Protein AF-A0A946Q499-F1 (afdb_monomer_lite)

Secondary structure (DSSP, 8-state):
--SSSHHHHHHHHHHHTT--S-HHHHHHHHHHHHTT-S-HHHHHHHHHTT-HHHHGGGSS------S-TT--TT-PPPHHHHHHHHHH--EEEEEEE-TTS-EEEEEEE-EEETTEEEEEEETTSTHHHHHHH--EEEEEEE-TTSSS-SSEEEEEEEEEEEE-SHHHHHHHHHHHHHHHS-TTSHHHHHHHHHHHTSTTEEEEEEEEEEEEEEEHHHHHTT-TT-----TT-

Radius of gyration: 31.46 Å; chains: 1; bounding box: 65×29×103 Å

Structure (mmCIF, N/CA/C/O backbone):
data_AF-A0A946Q499-F1
#
_entry.id   AF-A0A946Q499-F1
#
loop_
_atom_site.group_PDB
_atom_site.id
_atom_site.type_symbol
_atom_site.label_atom_id
_atom_site.label_alt_id
_atom_site.label_comp_id
_atom_site.label_asym_id
_atom_site.label_entity_id
_atom_site.label_seq_id
_atom_site.pdbx_PDB_ins_code
_atom_site.Cartn_x
_atom_site.Cartn_y
_atom_site.Cartn_z
_atom_site.occupancy
_atom_site.B_iso_or_equiv
_atom_site.auth_seq_id
_atom_site.auth_comp_id
_atom_site.auth_asym_id
_atom_site.auth_atom_id
_atom_site.pdbx_PDB_model_num
ATOM 1 N N . MET A 1 1 ? 20.831 14.077 -83.738 1.00 36.16 1 MET A N 1
ATOM 2 C CA . MET A 1 1 ? 21.513 14.963 -82.765 1.00 36.16 1 MET A CA 1
ATOM 3 C C . MET A 1 1 ? 21.887 14.055 -81.596 1.00 36.16 1 MET A C 1
ATOM 5 O O . MET A 1 1 ? 21.432 14.266 -80.486 1.00 36.16 1 MET A O 1
ATOM 9 N N . ASP A 1 2 ? 22.647 12.989 -81.875 1.00 33.38 2 ASP A N 1
ATOM 10 C CA . ASP A 1 2 ? 22.602 11.755 -81.064 1.00 33.38 2 ASP A CA 1
ATOM 11 C C . ASP A 1 2 ? 23.982 11.201 -80.681 1.00 33.38 2 ASP A C 1
ATOM 13 O O . ASP A 1 2 ? 24.077 10.064 -80.251 1.00 33.38 2 ASP A O 1
ATOM 17 N N . ASP A 1 3 ? 25.047 12.009 -80.742 1.00 30.92 3 ASP A N 1
ATOM 18 C CA . ASP A 1 3 ? 26.418 11.541 -80.445 1.00 30.92 3 ASP A CA 1
ATOM 19 C C . ASP A 1 3 ? 27.059 12.183 -79.196 1.00 30.92 3 ASP A C 1
ATOM 21 O O . ASP A 1 3 ? 28.268 12.107 -78.997 1.00 30.92 3 ASP A O 1
ATOM 25 N N . CYS A 1 4 ? 26.280 12.821 -78.311 1.00 29.80 4 CYS A N 1
ATOM 26 C CA . CYS A 1 4 ? 26.834 13.522 -77.133 1.00 29.80 4 CYS A CA 1
ATOM 27 C C . CYS A 1 4 ? 26.521 12.879 -75.767 1.00 29.80 4 CYS A C 1
ATOM 29 O O . CYS A 1 4 ? 26.991 13.384 -74.745 1.00 29.80 4 CYS A O 1
ATOM 31 N N . ILE A 1 5 ? 25.749 11.786 -75.711 1.00 35.44 5 ILE A N 1
ATOM 32 C CA . ILE A 1 5 ? 25.302 11.193 -74.433 1.00 35.44 5 ILE A CA 1
ATOM 33 C C . ILE A 1 5 ? 26.131 9.957 -74.039 1.00 35.44 5 ILE A C 1
ATOM 35 O O . ILE A 1 5 ? 26.480 9.817 -72.864 1.00 35.44 5 ILE A O 1
ATOM 39 N N . GLU A 1 6 ? 26.566 9.128 -74.991 1.00 34.47 6 GLU A N 1
ATOM 40 C CA . GLU A 1 6 ? 27.327 7.901 -74.683 1.00 34.47 6 GLU A CA 1
ATOM 41 C C . GLU A 1 6 ? 28.735 8.175 -74.118 1.00 34.47 6 GLU A C 1
ATOM 43 O O . GLU A 1 6 ? 29.229 7.442 -73.258 1.00 34.47 6 GLU A O 1
ATOM 48 N N . GLY A 1 7 ? 29.360 9.298 -74.491 1.00 30.36 7 GLY A N 1
ATOM 49 C CA . GLY A 1 7 ? 30.686 9.680 -73.989 1.00 30.36 7 GLY A CA 1
ATOM 50 C C . GLY A 1 7 ? 30.728 10.075 -72.504 1.00 30.36 7 GLY A C 1
ATOM 51 O O . GLY A 1 7 ? 31.786 9.998 -71.878 1.00 30.36 7 GLY A O 1
ATOM 52 N N . ARG A 1 8 ? 29.593 10.474 -71.907 1.00 35.06 8 ARG A N 1
ATOM 53 C CA . ARG A 1 8 ? 29.528 10.943 -70.505 1.00 35.06 8 ARG A CA 1
ATOM 54 C C . ARG A 1 8 ? 29.233 9.833 -69.497 1.00 35.06 8 ARG A C 1
ATOM 56 O O . ARG A 1 8 ? 29.637 9.957 -68.342 1.00 35.06 8 ARG A O 1
ATOM 63 N N . GLN A 1 9 ? 28.557 8.760 -69.912 1.00 36.84 9 GLN A N 1
ATOM 64 C CA . GLN A 1 9 ? 28.328 7.596 -69.046 1.00 36.84 9 GLN A CA 1
ATOM 65 C C . GLN A 1 9 ? 29.592 6.735 -68.902 1.00 36.84 9 GLN A C 1
ATOM 67 O O . GLN A 1 9 ? 29.958 6.355 -67.789 1.00 36.84 9 GLN A O 1
ATOM 72 N N . SER A 1 10 ? 30.342 6.555 -69.995 1.00 41.44 10 SER A N 1
ATOM 73 C CA . SER A 1 10 ? 31.642 5.862 -70.009 1.00 41.44 10 SER A CA 1
ATOM 74 C C . SER A 1 10 ? 32.689 6.507 -69.082 1.00 41.44 10 SER A C 1
ATOM 76 O O . SER A 1 10 ? 33.480 5.804 -68.447 1.00 41.44 10 SER A O 1
ATOM 78 N N . SER A 1 11 ? 32.682 7.840 -68.928 1.00 43.91 11 SER A N 1
ATOM 79 C CA . SER A 1 11 ? 33.695 8.536 -68.121 1.00 43.91 11 SER A CA 1
ATOM 80 C C . SER A 1 11 ? 33.485 8.383 -66.611 1.00 43.91 11 SER A C 1
ATOM 82 O O . SER A 1 11 ? 34.458 8.440 -65.862 1.00 43.91 11 SER A O 1
ATOM 84 N N . LYS A 1 12 ? 32.240 8.190 -66.152 1.00 43.31 12 LYS A N 1
ATOM 85 C CA . LYS A 1 12 ? 31.936 8.008 -64.724 1.00 43.31 12 LYS A CA 1
ATOM 86 C C . LYS A 1 12 ? 32.252 6.585 -64.276 1.00 43.31 12 LYS A C 1
ATOM 88 O O . LYS A 1 12 ? 32.992 6.419 -63.314 1.00 43.31 12 LYS A O 1
ATOM 93 N N . LEU A 1 13 ? 31.801 5.574 -65.020 1.00 42.09 13 LEU A N 1
ATOM 94 C CA . LEU A 1 13 ? 32.073 4.157 -64.734 1.00 42.09 13 LEU A CA 1
ATOM 95 C C . LEU A 1 13 ? 33.580 3.830 -64.726 1.00 42.09 13 LEU A C 1
ATOM 97 O O . LEU A 1 13 ? 34.056 3.128 -63.833 1.00 42.09 13 LEU A O 1
ATOM 101 N N . ASN A 1 14 ? 34.369 4.420 -65.634 1.00 39.06 14 ASN A N 1
ATOM 102 C CA . ASN A 1 14 ? 35.829 4.248 -65.644 1.00 39.06 14 ASN A CA 1
ATOM 103 C C . ASN A 1 14 ? 36.553 4.932 -64.470 1.00 39.06 14 ASN A C 1
ATOM 105 O O . ASN A 1 14 ? 37.659 4.523 -64.111 1.00 39.06 14 ASN A O 1
ATOM 109 N N . GLN A 1 15 ? 35.943 5.939 -63.839 1.00 46.38 15 GLN A N 1
ATOM 110 C CA . GLN A 1 15 ? 36.484 6.554 -62.625 1.00 46.38 15 GLN A CA 1
ATOM 111 C C . GLN A 1 15 ? 36.265 5.654 -61.390 1.00 46.38 15 GLN A C 1
ATOM 113 O O . GLN A 1 15 ? 37.073 5.688 -60.463 1.00 46.38 15 GLN A O 1
ATOM 118 N N . PHE A 1 16 ? 35.243 4.784 -61.413 1.00 43.81 16 PHE A N 1
ATOM 119 C CA . PHE A 1 16 ? 34.926 3.830 -60.340 1.00 43.81 16 PHE A CA 1
ATOM 120 C C . PHE A 1 16 ? 35.769 2.550 -60.371 1.00 43.81 16 PHE A C 1
ATOM 122 O O . PHE A 1 16 ? 36.116 2.028 -59.313 1.00 43.81 16 PHE A O 1
ATOM 129 N N . ALA A 1 17 ? 36.194 2.077 -61.548 1.00 39.44 17 ALA A N 1
ATOM 130 C CA . ALA A 1 17 ? 37.018 0.865 -61.669 1.00 39.44 17 ALA A CA 1
ATOM 131 C C . ALA A 1 17 ? 38.414 0.971 -61.002 1.00 39.44 17 ALA A C 1
ATOM 133 O O . ALA A 1 17 ? 39.108 -0.035 -60.854 1.00 39.44 17 ALA A O 1
ATOM 134 N N . ARG A 1 18 ? 38.831 2.173 -60.569 1.00 40.62 18 ARG A N 1
ATOM 135 C CA . ARG A 1 18 ? 40.081 2.413 -59.821 1.00 40.62 18 ARG A CA 1
ATOM 136 C C . ARG A 1 18 ? 39.925 2.450 -58.298 1.00 40.62 18 ARG A C 1
ATOM 138 O O . ARG A 1 18 ? 40.938 2.522 -57.606 1.00 40.62 18 ARG A O 1
ATOM 145 N N . ILE A 1 19 ? 38.709 2.364 -57.761 1.00 48.00 19 ILE A N 1
ATOM 146 C CA . ILE A 1 19 ? 38.460 2.374 -56.313 1.00 48.00 19 ILE A CA 1
ATOM 147 C C . ILE A 1 19 ? 38.611 0.942 -55.783 1.00 48.00 19 ILE A C 1
ATOM 149 O O . ILE A 1 19 ? 37.649 0.234 -55.503 1.00 48.00 19 ILE A O 1
ATOM 153 N N . ARG A 1 20 ? 39.860 0.481 -55.685 1.00 47.56 20 ARG A N 1
ATOM 154 C CA . ARG A 1 20 ? 40.233 -0.653 -54.832 1.00 47.56 20 ARG A CA 1
ATOM 155 C C . ARG A 1 20 ? 41.260 -0.160 -53.822 1.00 47.56 20 ARG A C 1
ATOM 157 O O . ARG A 1 20 ? 42.450 -0.151 -54.119 1.00 47.56 20 ARG A O 1
ATOM 164 N N . GLY A 1 21 ? 40.804 0.223 -52.631 1.00 46.44 21 GLY A N 1
ATOM 165 C CA . GLY A 1 21 ? 41.694 0.399 -51.484 1.00 46.44 21 GLY A CA 1
ATOM 166 C C . GLY A 1 21 ? 41.300 1.511 -50.513 1.00 46.44 21 GLY A C 1
ATOM 167 O O . GLY A 1 21 ? 41.250 2.673 -50.888 1.00 46.44 21 GLY A O 1
ATOM 168 N N . SER A 1 22 ? 41.172 1.115 -49.242 1.00 46.47 22 SER A N 1
ATOM 169 C CA . SER A 1 22 ? 40.981 1.918 -48.019 1.00 46.47 22 SER A CA 1
ATOM 170 C C . SER A 1 22 ? 39.544 2.357 -47.664 1.00 46.47 22 SER A C 1
ATOM 172 O O . SER A 1 22 ? 38.733 2.744 -48.504 1.00 46.47 22 SER A O 1
ATOM 174 N N . GLY A 1 23 ? 39.224 2.255 -46.365 1.00 45.66 23 GLY A N 1
ATOM 175 C CA . GLY A 1 23 ? 37.879 2.428 -45.796 1.00 45.66 23 GLY A CA 1
ATOM 176 C C . GLY A 1 23 ? 37.284 3.839 -45.899 1.00 45.66 23 GLY A C 1
ATOM 177 O O . GLY A 1 23 ? 36.068 3.983 -45.812 1.00 45.66 23 GLY A O 1
ATOM 178 N N . GLU A 1 24 ? 38.090 4.870 -46.165 1.00 44.41 24 GLU A N 1
ATOM 179 C CA . GLU A 1 24 ? 37.597 6.240 -46.399 1.00 44.41 24 GLU A CA 1
ATOM 180 C C . GLU A 1 24 ? 36.830 6.377 -47.725 1.00 44.41 24 GLU A C 1
ATOM 182 O O . GLU A 1 24 ? 35.881 7.161 -47.833 1.00 44.41 24 GLU A O 1
ATOM 187 N N . GLN A 1 25 ? 37.187 5.576 -48.734 1.00 48.91 25 GLN A N 1
ATOM 188 C CA . GLN A 1 25 ? 36.520 5.617 -50.038 1.00 48.91 25 GLN A CA 1
ATOM 189 C C . GLN A 1 25 ? 35.133 4.952 -49.989 1.00 48.91 25 GLN A C 1
ATOM 191 O O . GLN A 1 25 ? 34.207 5.404 -50.664 1.00 48.91 25 GLN A O 1
ATOM 196 N N . ILE A 1 26 ? 34.955 3.949 -49.120 1.00 50.91 26 ILE A N 1
ATOM 197 C CA . ILE A 1 26 ? 33.670 3.267 -48.890 1.00 50.91 26 ILE A CA 1
ATOM 198 C C . ILE A 1 26 ? 32.684 4.198 -48.168 1.00 50.91 26 ILE A C 1
ATOM 200 O O . ILE A 1 26 ? 31.519 4.278 -48.554 1.00 50.91 26 ILE A O 1
ATOM 204 N N . ALA A 1 27 ? 33.152 4.968 -47.180 1.00 49.19 27 ALA A N 1
ATOM 205 C CA . ALA A 1 27 ? 32.319 5.926 -46.450 1.00 49.19 27 ALA A CA 1
ATOM 206 C C . ALA A 1 27 ? 31.798 7.066 -47.348 1.00 49.19 27 ALA A C 1
ATOM 208 O O . ALA A 1 27 ? 30.642 7.474 -47.233 1.00 49.19 27 ALA A O 1
ATOM 209 N N . THR A 1 28 ? 32.623 7.539 -48.288 1.00 50.31 28 THR A N 1
ATOM 210 C CA . THR A 1 28 ? 32.233 8.590 -49.246 1.00 50.31 28 THR A CA 1
ATOM 211 C C . THR A 1 28 ? 31.163 8.095 -50.224 1.00 50.31 28 THR A C 1
ATOM 213 O O . THR A 1 28 ? 30.221 8.826 -50.535 1.00 50.31 28 THR A O 1
ATOM 216 N N . LEU A 1 29 ? 31.258 6.835 -50.664 1.00 49.12 29 LEU A N 1
ATOM 217 C CA . LEU A 1 29 ? 30.256 6.210 -51.529 1.00 49.12 29 LEU A CA 1
ATOM 218 C C . LEU A 1 29 ? 28.916 6.014 -50.794 1.00 49.12 29 LEU A C 1
ATOM 220 O O . LEU A 1 29 ? 27.858 6.313 -51.347 1.00 49.12 29 LEU A O 1
ATOM 224 N N . LEU A 1 30 ? 28.963 5.607 -49.521 1.00 49.72 30 LEU A N 1
ATOM 225 C CA . LEU A 1 30 ? 27.783 5.427 -48.666 1.00 49.72 30 LEU A CA 1
ATOM 226 C C . LEU A 1 30 ? 27.038 6.753 -48.406 1.00 49.72 30 LEU A C 1
ATOM 228 O O . LEU A 1 30 ? 25.805 6.793 -48.376 1.00 49.72 30 LEU A O 1
ATOM 232 N N . LEU A 1 31 ? 27.782 7.858 -48.271 1.00 48.50 31 LEU A N 1
ATOM 233 C CA . LEU A 1 31 ? 27.231 9.204 -48.076 1.00 48.50 31 LEU A CA 1
ATOM 234 C C . LEU A 1 31 ? 26.536 9.755 -49.334 1.00 48.50 31 LEU A C 1
ATOM 236 O O . LEU A 1 31 ? 25.603 10.549 -49.232 1.00 48.50 31 LEU A O 1
ATOM 240 N N . LEU A 1 32 ? 26.983 9.354 -50.527 1.00 50.62 32 LEU A N 1
ATOM 241 C CA . LEU A 1 32 ? 26.355 9.753 -51.791 1.00 50.62 32 LEU A CA 1
ATOM 242 C C . LEU A 1 32 ? 25.062 8.962 -52.049 1.00 50.62 32 LEU A C 1
ATOM 244 O O . LEU A 1 32 ? 24.057 9.547 -52.444 1.00 50.62 32 LEU A O 1
ATOM 248 N N . ILE A 1 33 ? 25.041 7.664 -51.726 1.00 53.69 33 ILE A N 1
ATOM 249 C CA . ILE A 1 33 ? 23.835 6.824 -51.843 1.00 53.69 33 ILE A CA 1
ATOM 250 C C . ILE A 1 33 ? 22.729 7.310 -50.890 1.00 53.69 33 ILE A C 1
ATOM 252 O O . ILE A 1 33 ? 21.590 7.507 -51.309 1.00 53.69 33 ILE A O 1
ATOM 256 N N . THR A 1 34 ? 23.065 7.607 -49.631 1.00 50.03 34 THR A N 1
ATOM 257 C CA . THR A 1 34 ? 22.106 8.104 -48.618 1.00 50.03 34 THR A CA 1
ATOM 258 C C . THR A 1 34 ? 21.577 9.518 -48.889 1.00 50.03 34 THR A C 1
ATOM 260 O O . THR A 1 34 ? 20.543 9.899 -48.344 1.00 50.03 34 THR A O 1
ATOM 263 N N . ARG A 1 35 ? 22.236 10.296 -49.760 1.00 47.53 35 ARG A N 1
ATOM 264 C CA . ARG A 1 35 ? 21.789 11.632 -50.197 1.00 47.53 35 ARG A CA 1
ATOM 265 C C . ARG A 1 35 ? 20.888 11.616 -51.440 1.00 47.53 35 ARG A C 1
ATOM 267 O O . ARG A 1 35 ? 20.535 12.687 -51.926 1.00 47.53 35 ARG A O 1
ATOM 274 N N . GLY A 1 36 ? 20.505 10.439 -51.945 1.00 49.12 36 GLY A N 1
ATOM 275 C CA . GLY A 1 36 ? 19.541 10.307 -53.045 1.00 49.12 36 GLY A CA 1
ATOM 276 C C . GLY 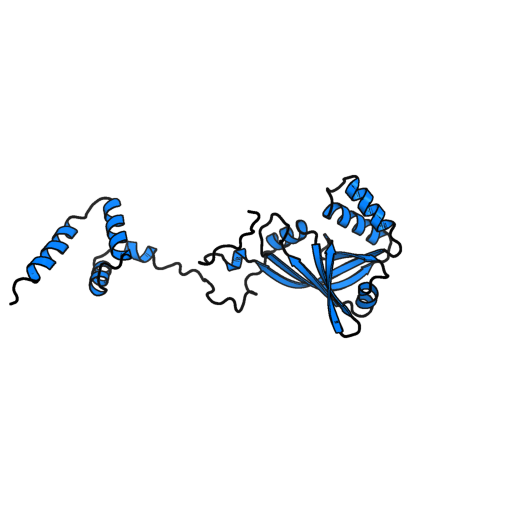A 1 36 ? 20.067 10.775 -54.405 1.00 49.12 36 GLY A C 1
ATOM 277 O O . GLY A 1 36 ? 19.289 11.191 -55.256 1.00 49.12 36 GLY A O 1
ATOM 278 N N . THR A 1 37 ? 21.387 10.748 -54.622 1.00 51.66 37 THR A N 1
ATOM 279 C CA . THR A 1 37 ? 22.000 11.235 -55.871 1.00 51.66 37 THR A CA 1
ATOM 280 C C . THR A 1 37 ? 21.992 10.220 -57.020 1.00 51.66 37 THR A C 1
ATOM 282 O O . THR A 1 37 ? 22.490 10.547 -58.094 1.00 51.66 37 THR A O 1
ATOM 285 N N . PHE A 1 38 ? 21.462 9.012 -56.804 1.00 53.06 38 PHE A N 1
ATOM 286 C CA . PHE A 1 38 ? 21.426 7.913 -57.779 1.00 53.06 38 PHE A CA 1
ATOM 287 C C . PHE A 1 38 ? 19.994 7.411 -57.973 1.00 53.06 38 PHE A C 1
ATOM 289 O O . PHE A 1 38 ? 19.251 7.297 -56.995 1.00 53.06 38 PHE A O 1
ATOM 296 N N . GLY A 1 39 ? 19.626 7.113 -59.221 1.00 52.59 39 GLY A N 1
ATOM 297 C CA . GLY A 1 39 ? 18.311 6.563 -59.569 1.00 52.59 39 GLY A CA 1
ATOM 298 C C . GLY A 1 39 ? 18.190 5.067 -59.252 1.00 52.59 39 GLY A C 1
ATOM 299 O O . GLY A 1 39 ? 19.195 4.369 -59.115 1.00 52.59 39 GLY A O 1
ATOM 300 N N . ASP A 1 40 ? 16.957 4.565 -59.163 1.00 52.53 40 ASP A N 1
ATOM 301 C CA . ASP A 1 40 ? 16.640 3.192 -58.725 1.00 52.53 40 ASP A CA 1
ATOM 302 C C . ASP A 1 40 ? 17.327 2.090 -59.557 1.00 52.53 40 ASP A C 1
ATOM 304 O O . ASP A 1 40 ? 17.693 1.038 -59.026 1.00 52.53 40 ASP A O 1
ATOM 308 N N . ASP A 1 41 ? 17.554 2.330 -60.850 1.00 49.16 41 ASP A N 1
ATOM 309 C CA . ASP A 1 41 ? 18.218 1.367 -61.735 1.00 49.16 41 ASP A CA 1
ATOM 310 C C . ASP A 1 41 ? 19.739 1.304 -61.504 1.00 49.16 41 ASP A C 1
ATOM 312 O O . ASP A 1 41 ? 20.324 0.222 -61.569 1.00 49.16 41 ASP A O 1
ATOM 316 N N . GLU A 1 42 ? 20.373 2.417 -61.116 1.00 53.72 42 GLU A N 1
ATOM 317 C CA . GLU A 1 42 ? 21.798 2.447 -60.754 1.00 53.72 42 GLU A CA 1
ATOM 318 C C . GLU A 1 42 ? 22.031 1.726 -59.416 1.00 53.72 42 GLU A C 1
ATOM 320 O O . GLU A 1 42 ? 23.008 0.993 -59.257 1.00 53.72 42 GLU A O 1
ATOM 325 N N . GLN A 1 43 ? 21.100 1.854 -58.462 1.00 52.78 43 GLN A N 1
ATOM 326 C CA . GLN A 1 43 ? 21.162 1.143 -57.177 1.00 52.78 43 GLN A CA 1
ATOM 327 C C . GLN A 1 43 ? 21.089 -0.384 -57.345 1.00 52.78 43 GLN A C 1
ATOM 329 O O . GLN A 1 43 ? 21.771 -1.124 -56.631 1.00 52.78 43 GLN A O 1
ATOM 334 N N . ARG A 1 44 ? 20.305 -0.869 -58.315 1.00 51.78 44 ARG A N 1
ATOM 335 C CA . ARG A 1 44 ? 20.172 -2.304 -58.624 1.00 51.78 44 ARG A CA 1
ATOM 336 C C . ARG A 1 44 ? 21.445 -2.909 -59.211 1.00 51.78 44 ARG A C 1
ATOM 338 O O . ARG A 1 44 ? 21.767 -4.059 -58.910 1.00 51.78 44 ARG A O 1
ATOM 345 N N . GLU A 1 45 ? 22.193 -2.146 -60.000 1.00 50.66 45 GLU A N 1
ATOM 346 C CA . GLU A 1 45 ? 23.467 -2.599 -60.566 1.00 50.66 45 GLU A CA 1
ATOM 347 C C . GLU A 1 45 ? 24.548 -2.770 -59.480 1.00 50.66 45 GLU A C 1
ATOM 349 O O . GLU A 1 45 ? 25.286 -3.757 -59.491 1.00 50.66 45 GLU A O 1
ATOM 354 N N . PHE A 1 46 ? 24.569 -1.893 -58.465 1.00 50.53 46 PHE A N 1
ATOM 355 C CA . PHE A 1 46 ? 25.466 -2.011 -57.303 1.00 50.53 46 PHE A CA 1
ATOM 356 C C . PHE A 1 46 ? 25.193 -3.250 -56.437 1.00 50.53 46 PHE A C 1
ATOM 358 O O . PHE A 1 46 ? 26.131 -3.852 -55.907 1.00 50.53 46 PHE A O 1
ATOM 365 N N . ILE A 1 47 ? 23.925 -3.653 -56.309 1.00 51.97 47 ILE A N 1
ATOM 366 C CA . ILE A 1 47 ? 23.528 -4.869 -55.582 1.00 51.97 47 ILE A CA 1
ATOM 367 C C . ILE A 1 47 ? 24.007 -6.123 -56.331 1.00 51.97 47 ILE A C 1
ATOM 369 O O . ILE A 1 47 ? 24.546 -7.044 -55.714 1.00 51.97 47 ILE A O 1
ATOM 373 N N . ASN A 1 48 ? 23.884 -6.135 -57.662 1.00 46.41 48 ASN A N 1
ATOM 374 C CA . ASN A 1 48 ? 24.250 -7.282 -58.498 1.00 46.41 48 ASN A CA 1
ATOM 375 C C . ASN A 1 48 ? 25.767 -7.436 -58.728 1.00 46.41 48 ASN A C 1
ATOM 377 O O . ASN A 1 48 ? 26.230 -8.544 -58.990 1.00 46.41 48 ASN A O 1
ATOM 381 N N . ALA A 1 49 ? 26.561 -6.368 -58.585 1.00 45.31 49 ALA A N 1
ATOM 382 C CA . ALA A 1 49 ? 28.010 -6.376 -58.833 1.00 45.31 49 ALA A CA 1
ATOM 383 C C . ALA A 1 49 ? 28.884 -6.933 -57.680 1.00 45.31 49 ALA A C 1
ATOM 385 O O . ALA A 1 49 ? 30.111 -6.842 -57.741 1.00 45.31 49 ALA A O 1
ATOM 386 N N . GLY A 1 50 ? 28.295 -7.544 -56.642 1.00 42.06 50 GLY A N 1
ATOM 387 C CA . GLY A 1 50 ? 29.047 -8.303 -55.628 1.00 42.06 50 GLY A CA 1
ATOM 388 C C . GLY A 1 50 ? 29.260 -7.618 -54.272 1.00 42.06 50 GLY A C 1
ATOM 389 O O . GLY A 1 50 ? 30.031 -8.120 -53.458 1.00 42.06 50 GLY A O 1
ATOM 390 N N . CYS A 1 51 ? 28.536 -6.537 -53.967 1.00 42.94 51 CYS A N 1
ATOM 391 C CA . CYS A 1 51 ? 28.481 -5.940 -52.621 1.00 42.94 51 CYS A CA 1
ATOM 392 C C . CYS A 1 51 ? 27.365 -6.527 -51.732 1.00 42.94 51 CYS A C 1
ATOM 394 O O . CYS A 1 51 ? 26.945 -5.897 -50.759 1.00 42.94 51 CYS A O 1
ATOM 396 N N . ALA A 1 52 ? 26.906 -7.750 -52.021 1.00 40.72 52 ALA A N 1
ATOM 397 C CA . ALA A 1 52 ? 25.894 -8.443 -51.219 1.00 40.72 52 ALA A CA 1
ATOM 398 C C . ALA A 1 52 ? 26.296 -8.567 -49.734 1.00 40.72 52 ALA A C 1
ATOM 400 O O . ALA A 1 52 ? 25.439 -8.535 -48.862 1.00 40.72 52 ALA A O 1
ATOM 401 N N . GLY A 1 53 ? 27.596 -8.618 -49.420 1.00 36.78 53 GLY A N 1
ATOM 402 C CA . GLY A 1 53 ? 28.074 -8.727 -48.036 1.00 36.78 53 GLY A CA 1
ATOM 403 C C . GLY A 1 53 ? 27.938 -7.460 -47.179 1.00 36.78 53 GLY A C 1
ATOM 404 O O . GLY A 1 53 ? 27.943 -7.571 -45.960 1.00 36.78 53 GLY A O 1
ATOM 405 N N . ILE A 1 54 ? 27.811 -6.267 -47.776 1.00 39.53 54 ILE A N 1
ATOM 406 C CA . ILE A 1 54 ? 27.766 -4.999 -47.018 1.00 39.53 54 ILE A CA 1
ATOM 407 C C . ILE A 1 54 ? 26.325 -4.504 -46.843 1.00 39.53 54 ILE A C 1
ATOM 409 O O . ILE A 1 54 ? 26.001 -3.943 -45.800 1.00 39.53 54 ILE A O 1
ATOM 413 N N . LEU A 1 55 ? 25.435 -4.769 -47.808 1.00 32.91 55 LEU A N 1
ATOM 414 C CA . LEU A 1 55 ? 24.031 -4.350 -47.711 1.00 32.91 55 LEU A CA 1
ATOM 415 C C . LEU A 1 55 ? 23.179 -5.283 -46.830 1.00 32.91 55 LEU A C 1
ATOM 417 O O . LEU A 1 55 ? 22.167 -4.851 -46.282 1.00 32.91 55 LEU A O 1
ATOM 421 N N . ILE A 1 56 ? 23.608 -6.537 -46.631 1.00 35.91 56 ILE A N 1
ATOM 422 C CA . ILE A 1 56 ? 22.929 -7.474 -45.718 1.00 35.91 56 ILE A CA 1
ATOM 423 C C . ILE A 1 56 ? 23.090 -7.045 -44.246 1.00 35.91 56 ILE A C 1
ATOM 425 O O . ILE A 1 56 ? 22.224 -7.347 -43.434 1.00 35.91 56 ILE A O 1
ATOM 429 N N . MET A 1 57 ? 24.109 -6.248 -43.891 1.00 33.41 57 MET A N 1
ATOM 430 C CA . MET A 1 57 ? 24.248 -5.743 -42.514 1.00 33.41 57 MET A CA 1
ATOM 431 C C . MET A 1 57 ? 23.289 -4.596 -42.160 1.00 33.41 57 MET A C 1
ATOM 433 O O . MET A 1 57 ? 23.213 -4.223 -40.994 1.00 33.41 57 MET A O 1
ATOM 437 N N . THR A 1 58 ? 22.558 -4.024 -43.123 1.00 39.56 58 THR A N 1
ATOM 438 C CA . THR A 1 58 ? 21.667 -2.873 -42.871 1.00 39.56 58 THR A CA 1
ATOM 439 C C . THR A 1 58 ? 20.180 -3.173 -43.054 1.00 39.56 58 THR A C 1
ATOM 441 O O . THR A 1 58 ? 19.377 -2.246 -42.988 1.00 39.56 58 THR A O 1
ATOM 444 N N . ALA A 1 59 ? 19.792 -4.431 -43.284 1.00 37.62 59 ALA A N 1
ATOM 445 C CA . ALA A 1 59 ? 18.393 -4.792 -43.545 1.00 37.62 59 ALA A CA 1
ATOM 446 C C . ALA A 1 59 ? 17.751 -5.733 -42.508 1.00 37.62 59 ALA A C 1
ATOM 448 O O . ALA A 1 59 ? 16.539 -5.923 -42.553 1.00 37.62 59 ALA A O 1
ATOM 449 N N . GLU A 1 60 ? 18.498 -6.253 -41.532 1.00 43.09 60 GLU A N 1
ATOM 450 C CA . GLU A 1 60 ? 17.941 -7.061 -40.437 1.00 43.09 60 GLU A CA 1
ATOM 451 C C . GLU A 1 60 ? 18.289 -6.462 -39.073 1.00 43.09 60 GLU A C 1
ATOM 453 O O . GLU A 1 60 ? 19.230 -6.869 -38.409 1.00 43.09 60 GLU A O 1
ATOM 458 N N . GLU A 1 61 ? 17.509 -5.458 -38.680 1.00 41.50 61 GLU A N 1
ATOM 459 C CA . GLU A 1 61 ? 16.992 -5.297 -37.315 1.00 41.50 61 GLU A CA 1
ATOM 460 C C . GLU A 1 61 ? 15.874 -4.241 -37.367 1.00 41.50 61 GLU A C 1
ATOM 462 O O . GLU A 1 61 ? 15.929 -3.167 -36.774 1.00 41.50 61 GLU A O 1
ATOM 467 N N . THR A 1 62 ? 14.795 -4.544 -38.095 1.00 37.94 62 THR A N 1
ATOM 468 C CA . THR A 1 62 ? 13.485 -3.975 -37.741 1.00 37.94 62 THR A CA 1
ATOM 469 C C . THR A 1 62 ? 13.007 -4.715 -36.495 1.00 37.94 62 THR A C 1
ATOM 471 O O . THR A 1 62 ? 12.093 -5.529 -36.538 1.00 37.94 62 THR A O 1
ATOM 474 N N . GLY A 1 63 ? 13.717 -4.495 -35.383 1.00 40.88 63 GLY A N 1
ATOM 475 C CA . GLY A 1 63 ? 13.306 -4.983 -34.077 1.00 40.88 63 GLY A CA 1
ATOM 476 C C . GLY A 1 63 ? 11.905 -4.462 -33.795 1.00 40.88 63 GLY A C 1
ATOM 477 O O . GLY A 1 63 ? 11.656 -3.279 -34.023 1.00 40.88 63 GLY A O 1
ATOM 478 N N . ASP A 1 64 ? 11.018 -5.359 -33.360 1.00 45.03 64 ASP A N 1
ATOM 479 C CA . ASP A 1 64 ? 9.618 -5.106 -33.008 1.00 45.03 64 ASP A CA 1
ATOM 480 C C . ASP A 1 64 ? 9.444 -3.751 -32.306 1.00 45.03 64 ASP A C 1
ATOM 482 O O . ASP A 1 64 ? 9.587 -3.627 -31.089 1.00 45.03 64 ASP A O 1
ATOM 486 N N . TYR A 1 65 ? 9.154 -2.709 -33.082 1.00 53.69 65 TYR A N 1
ATOM 487 C CA . TYR A 1 65 ? 8.823 -1.398 -32.558 1.00 53.69 65 TYR A CA 1
ATOM 488 C C . TYR A 1 65 ? 7.329 -1.178 -32.739 1.00 53.69 65 TYR A C 1
ATOM 490 O O . TYR A 1 65 ? 6.787 -1.253 -33.844 1.00 53.69 65 TYR A O 1
ATOM 498 N N . VAL A 1 66 ? 6.656 -0.882 -31.631 1.00 53.62 66 VAL A N 1
ATOM 499 C CA . VAL A 1 66 ? 5.222 -0.636 -31.621 1.00 53.62 66 VAL A CA 1
ATOM 500 C C . VAL A 1 66 ? 4.941 0.760 -32.170 1.00 53.62 66 VAL A C 1
ATOM 502 O O . VAL A 1 66 ? 5.158 1.777 -31.517 1.00 53.62 66 VAL A O 1
ATOM 505 N N . SER A 1 67 ? 4.395 0.805 -33.383 1.00 50.19 67 SER A N 1
ATOM 506 C CA . SER A 1 67 ? 3.854 2.027 -33.989 1.00 50.19 67 SER A CA 1
ATOM 507 C C . SER A 1 67 ? 2.490 2.434 -33.407 1.00 50.19 67 SER A C 1
ATOM 509 O O . SER A 1 67 ? 2.002 3.525 -33.704 1.00 50.19 67 SER A O 1
ATOM 511 N N . ASN A 1 68 ? 1.876 1.579 -32.573 1.00 60.69 68 ASN A N 1
ATOM 512 C CA . ASN A 1 68 ? 0.519 1.733 -32.050 1.00 60.69 68 ASN A CA 1
ATOM 513 C C . ASN A 1 68 ? 0.425 1.505 -30.525 1.00 60.69 68 ASN A C 1
ATOM 515 O O . ASN A 1 68 ? 0.408 0.372 -30.058 1.00 60.69 68 ASN A O 1
ATOM 519 N N . TYR A 1 69 ? 0.248 2.582 -29.758 1.00 60.09 69 TYR A N 1
ATOM 520 C CA . TYR A 1 69 ? 0.091 2.567 -28.293 1.00 60.09 69 TYR A CA 1
ATOM 521 C C . TYR A 1 69 ? -1.251 2.002 -27.778 1.00 60.09 69 TYR A C 1
ATOM 523 O O . TYR A 1 69 ? -1.558 2.150 -26.596 1.00 60.09 69 TYR A O 1
ATOM 531 N N . ALA A 1 70 ? -2.086 1.406 -28.637 1.00 59.06 70 ALA A N 1
ATOM 532 C CA . ALA A 1 70 ? -3.411 0.915 -28.252 1.00 59.06 70 ALA A CA 1
ATOM 533 C C . ALA A 1 70 ? -3.373 -0.199 -27.193 1.00 59.06 70 ALA A C 1
ATOM 535 O O . ALA A 1 70 ? -4.325 -0.325 -26.424 1.00 59.06 70 ALA A O 1
ATOM 536 N N . ASP A 1 71 ? -2.285 -0.972 -27.129 1.00 61.06 71 ASP A N 1
ATOM 537 C CA . ASP A 1 71 ? -2.091 -1.997 -26.109 1.00 61.06 71 ASP A CA 1
ATOM 538 C C . ASP A 1 71 ? -0.708 -1.880 -25.460 1.00 61.06 71 ASP A C 1
ATOM 540 O O . ASP A 1 71 ? 0.306 -2.318 -25.996 1.00 61.06 71 ASP A O 1
ATOM 544 N N . VAL A 1 72 ? -0.674 -1.261 -24.281 1.00 62.59 72 VAL A N 1
ATOM 545 C CA . VAL A 1 72 ? 0.536 -1.132 -23.456 1.00 62.59 72 VAL A CA 1
ATOM 546 C C . VAL A 1 72 ? 0.633 -2.215 -22.381 1.00 62.59 72 VAL A C 1
ATOM 548 O O . VAL A 1 72 ? 1.571 -2.202 -21.587 1.00 62.59 72 VAL A O 1
ATOM 551 N N . THR A 1 73 ? -0.325 -3.149 -22.336 1.00 60.69 73 THR A N 1
ATOM 552 C CA . THR A 1 73 ? -0.377 -4.194 -21.301 1.00 60.69 73 THR A CA 1
ATOM 553 C C . THR A 1 73 ? 0.739 -5.228 -21.444 1.00 60.69 73 THR A C 1
ATOM 555 O O . THR A 1 73 ? 1.027 -5.945 -20.495 1.00 60.69 73 THR A O 1
ATOM 558 N N . VAL A 1 74 ? 1.423 -5.247 -22.592 1.00 66.88 74 VAL A N 1
ATOM 559 C CA . VAL A 1 74 ? 2.582 -6.108 -22.875 1.00 66.88 74 VAL A CA 1
ATOM 560 C C . VAL A 1 74 ? 3.891 -5.625 -22.236 1.00 66.88 74 VAL A C 1
ATOM 562 O O . VAL A 1 74 ? 4.877 -6.358 -22.231 1.00 66.88 74 VAL A O 1
ATOM 565 N N . TYR A 1 75 ? 3.925 -4.405 -21.688 1.00 75.25 75 TYR A N 1
ATOM 566 C CA . TYR A 1 75 ? 5.123 -3.814 -21.082 1.00 75.25 75 TYR A CA 1
ATOM 567 C C . TYR A 1 75 ? 5.068 -3.881 -19.561 1.00 75.25 75 TYR A C 1
ATOM 569 O O . TYR A 1 75 ? 5.027 -2.859 -18.873 1.00 75.25 75 TYR A O 1
ATOM 577 N N . GLU A 1 76 ? 5.048 -5.100 -19.038 1.00 81.19 76 GLU A N 1
ATOM 578 C CA . GLU A 1 76 ? 5.033 -5.342 -17.601 1.00 81.19 76 GLU A CA 1
ATOM 579 C C . GLU A 1 76 ? 6.390 -5.021 -16.950 1.00 81.19 76 GLU A C 1
ATOM 581 O O . GLU A 1 76 ? 7.459 -5.131 -17.559 1.00 81.19 76 GLU A O 1
ATOM 586 N N . LEU A 1 77 ? 6.348 -4.629 -15.675 1.00 84.69 77 LEU A N 1
ATOM 587 C CA . LEU A 1 77 ? 7.545 -4.591 -14.835 1.00 84.69 77 LEU A CA 1
ATOM 588 C C . LEU A 1 77 ? 8.075 -6.013 -14.635 1.00 84.69 77 LEU A C 1
ATOM 590 O O . LEU A 1 77 ? 7.307 -6.928 -14.340 1.00 84.69 77 LEU A O 1
ATOM 594 N N . THR A 1 78 ? 9.395 -6.172 -14.721 1.00 87.81 78 THR A N 1
ATOM 595 C CA . THR A 1 78 ? 10.063 -7.381 -14.230 1.00 87.81 78 THR A CA 1
ATOM 596 C C . THR A 1 78 ? 9.935 -7.466 -12.709 1.00 87.81 78 THR A C 1
ATOM 598 O O . THR A 1 78 ? 9.833 -6.433 -12.042 1.00 87.81 78 THR A O 1
ATOM 601 N N . ASP A 1 79 ? 10.009 -8.674 -12.146 1.00 90.00 79 ASP A N 1
ATOM 602 C CA . ASP A 1 79 ? 9.918 -8.878 -10.691 1.00 90.00 79 ASP A CA 1
ATOM 603 C C . ASP A 1 79 ? 10.981 -8.071 -9.920 1.00 90.00 79 ASP A C 1
ATOM 605 O O . ASP A 1 79 ? 10.694 -7.485 -8.879 1.00 90.00 79 ASP A O 1
ATOM 609 N N . GLU A 1 80 ? 12.191 -7.949 -10.475 1.00 90.25 80 GLU A N 1
ATOM 610 C CA . GLU A 1 80 ? 13.260 -7.120 -9.905 1.00 90.25 80 GLU A CA 1
ATOM 611 C C . GLU A 1 80 ? 12.878 -5.631 -9.869 1.00 90.25 80 GLU A C 1
ATOM 613 O O . GLU A 1 80 ? 13.053 -4.957 -8.854 1.00 90.25 80 GLU A O 1
ATOM 618 N N . ARG A 1 81 ? 12.320 -5.097 -10.965 1.00 90.31 81 ARG A N 1
ATOM 619 C CA . ARG A 1 81 ? 11.900 -3.689 -11.025 1.00 90.31 81 ARG A CA 1
ATOM 620 C C . ARG A 1 81 ? 10.704 -3.412 -10.127 1.00 90.31 81 ARG A C 1
ATOM 622 O O . ARG A 1 81 ? 10.623 -2.339 -9.535 1.00 90.31 81 ARG A O 1
ATOM 629 N N . GLU A 1 82 ? 9.797 -4.371 -10.003 1.00 93.88 82 GLU A N 1
ATOM 630 C CA . GLU A 1 82 ? 8.702 -4.322 -9.043 1.00 93.88 82 GLU A CA 1
ATOM 631 C C . GLU A 1 82 ? 9.223 -4.260 -7.604 1.00 93.88 82 GLU A C 1
ATOM 633 O O . GLU A 1 82 ? 8.815 -3.374 -6.852 1.00 93.88 82 GLU A O 1
ATOM 638 N N . GLU A 1 83 ? 10.160 -5.131 -7.222 1.00 93.69 83 GLU A N 1
ATOM 639 C CA . GLU A 1 83 ? 10.758 -5.110 -5.885 1.00 93.69 83 GLU A CA 1
ATOM 640 C C . GLU A 1 83 ? 11.455 -3.772 -5.603 1.00 93.69 83 GLU A C 1
ATOM 642 O O . GLU A 1 83 ? 11.256 -3.169 -4.543 1.00 93.69 83 GLU A O 1
ATOM 647 N N . ILE A 1 84 ? 12.220 -3.266 -6.574 1.00 93.75 84 ILE A N 1
ATOM 648 C CA . ILE A 1 84 ? 12.881 -1.963 -6.485 1.00 93.75 84 ILE A CA 1
ATOM 649 C C . ILE A 1 84 ? 11.849 -0.842 -6.286 1.00 93.75 84 ILE A C 1
ATOM 651 O O . ILE A 1 84 ? 12.008 -0.030 -5.370 1.00 93.75 84 ILE A O 1
ATOM 655 N N . LEU A 1 85 ? 10.772 -0.816 -7.080 1.00 95.19 85 LEU A N 1
ATOM 656 C CA . LEU A 1 85 ? 9.692 0.168 -6.958 1.00 95.19 85 LEU A CA 1
ATOM 657 C C . LEU A 1 85 ? 9.034 0.119 -5.576 1.00 95.19 85 LEU A C 1
ATOM 659 O O . LEU A 1 85 ? 8.887 1.156 -4.929 1.00 95.19 85 LEU A O 1
ATOM 663 N N . LEU A 1 86 ? 8.678 -1.073 -5.096 1.00 95.88 86 LEU A N 1
ATOM 664 C CA . LEU A 1 86 ? 8.011 -1.267 -3.805 1.00 95.88 86 LEU A CA 1
ATOM 665 C C . LEU A 1 86 ? 8.906 -0.947 -2.606 1.00 95.88 86 LEU A C 1
ATOM 667 O O . LEU A 1 86 ? 8.400 -0.622 -1.532 1.00 95.88 86 LEU A O 1
ATOM 671 N N . LYS A 1 87 ? 10.226 -1.048 -2.773 1.00 93.31 87 LYS A N 1
ATOM 672 C CA . LYS A 1 87 ? 11.208 -0.692 -1.746 1.00 93.31 87 LYS A CA 1
ATOM 673 C C . LYS A 1 87 ? 11.495 0.807 -1.701 1.00 93.31 87 LYS A C 1
ATOM 675 O O . LYS A 1 87 ? 11.778 1.331 -0.627 1.00 93.31 87 LYS A O 1
ATOM 680 N N . LYS A 1 88 ? 11.483 1.475 -2.856 1.00 93.62 88 LYS A N 1
ATOM 681 C CA . LYS A 1 88 ? 11.861 2.889 -2.999 1.00 93.62 88 LYS A CA 1
ATOM 682 C C . LYS A 1 88 ? 10.692 3.845 -2.818 1.00 93.62 88 LYS A C 1
ATOM 684 O O . LYS A 1 88 ? 10.882 4.929 -2.274 1.00 93.62 88 LYS A O 1
ATOM 689 N N . GLN A 1 89 ? 9.506 3.470 -3.284 1.00 96.06 89 GLN A N 1
ATOM 690 C CA . GLN A 1 89 ? 8.327 4.309 -3.151 1.00 96.06 89 GLN A CA 1
ATOM 691 C C . GLN A 1 89 ? 7.727 4.178 -1.747 1.00 96.06 89 GLN A C 1
ATOM 693 O O . GLN A 1 89 ? 7.666 3.096 -1.172 1.00 96.06 89 GLN A O 1
ATOM 698 N N . THR A 1 90 ? 7.266 5.303 -1.211 1.00 95.31 90 THR A N 1
ATOM 699 C CA . THR A 1 90 ? 6.651 5.397 0.116 1.00 95.31 90 THR A CA 1
ATOM 700 C C . THR A 1 90 ? 5.183 5.802 0.052 1.00 95.31 90 THR A C 1
ATOM 702 O O . THR A 1 90 ? 4.464 5.575 1.021 1.00 95.31 90 THR A O 1
ATOM 705 N N . GLU A 1 91 ? 4.712 6.328 -1.084 1.00 97.12 91 GLU A N 1
ATOM 706 C CA . GLU A 1 91 ? 3.335 6.772 -1.304 1.00 97.12 91 GLU A CA 1
ATOM 707 C C . GLU A 1 91 ? 2.597 5.937 -2.358 1.00 97.12 91 GLU A C 1
ATOM 709 O O . GLU A 1 91 ? 3.150 5.501 -3.368 1.00 97.12 91 GLU A O 1
ATOM 714 N N . CYS A 1 92 ? 1.299 5.748 -2.145 1.00 98.31 92 CYS A N 1
ATOM 715 C CA . CYS A 1 92 ? 0.410 5.091 -3.094 1.00 98.31 92 CYS A CA 1
ATOM 716 C C . CYS A 1 92 ? -0.942 5.801 -3.167 1.00 98.31 92 CYS A C 1
ATOM 718 O O . CYS A 1 92 ? -1.358 6.476 -2.224 1.00 98.31 92 CYS A O 1
ATOM 720 N N . THR A 1 93 ? -1.668 5.577 -4.258 1.00 98.69 93 THR A N 1
ATOM 721 C CA . THR A 1 93 ? -3.101 5.857 -4.344 1.00 98.69 93 THR A CA 1
ATOM 722 C C . THR A 1 93 ? -3.866 4.630 -3.863 1.00 98.69 93 THR A C 1
ATOM 724 O O . THR A 1 93 ? -3.972 3.631 -4.577 1.00 98.69 93 THR A O 1
ATOM 727 N N . PHE A 1 94 ? -4.422 4.699 -2.659 1.00 98.69 94 PHE A N 1
ATOM 728 C CA . PHE A 1 94 ? -5.301 3.673 -2.110 1.00 98.69 94 PHE A CA 1
ATOM 729 C C . PHE A 1 94 ? -6.748 3.945 -2.517 1.00 98.69 94 PHE A C 1
ATOM 731 O O . PHE A 1 94 ? -7.264 5.041 -2.288 1.00 98.69 94 PHE A O 1
ATOM 738 N N . MET A 1 95 ? -7.403 2.949 -3.110 1.00 98.75 95 MET A N 1
ATOM 739 C CA . MET A 1 95 ? -8.725 3.061 -3.716 1.00 98.75 95 MET A CA 1
ATOM 740 C C . MET A 1 95 ? -9.716 2.069 -3.109 1.00 98.75 95 MET A C 1
ATOM 742 O O . MET A 1 95 ? -9.423 0.882 -2.965 1.00 98.75 95 MET A O 1
ATOM 746 N N . TRP A 1 96 ? -10.916 2.550 -2.796 1.00 98.56 96 TRP A N 1
ATOM 747 C CA . TRP A 1 96 ? -12.026 1.755 -2.271 1.00 98.56 96 TRP A CA 1
ATOM 748 C C . TRP A 1 96 ? -13.353 2.244 -2.852 1.00 98.56 96 TRP A C 1
ATOM 750 O O . TRP A 1 96 ? -13.416 3.263 -3.539 1.00 98.56 96 TRP A O 1
ATOM 760 N N . THR A 1 97 ? -14.427 1.525 -2.547 1.00 98.31 97 THR A N 1
ATOM 761 C CA . THR A 1 97 ? -15.781 1.875 -2.977 1.00 98.31 97 THR A CA 1
ATOM 762 C C . THR A 1 97 ? -16.624 2.278 -1.772 1.00 98.31 97 THR A C 1
ATOM 764 O O . THR A 1 97 ? -16.627 1.588 -0.750 1.00 98.31 97 THR A O 1
ATOM 767 N N . ASN A 1 98 ? -17.332 3.404 -1.860 1.00 96.94 98 ASN A N 1
ATOM 768 C CA . ASN A 1 98 ? -18.225 3.846 -0.788 1.00 96.94 98 ASN A CA 1
ATOM 769 C C . ASN A 1 98 ? -19.600 3.139 -0.847 1.00 96.94 98 ASN A C 1
ATOM 771 O O . ASN A 1 98 ? -19.812 2.195 -1.610 1.00 96.94 98 ASN A O 1
ATOM 775 N N . SER A 1 99 ? -20.554 3.559 -0.011 1.00 96.62 99 SER A N 1
ATOM 776 C CA . SER A 1 99 ? -21.891 2.950 0.026 1.00 96.62 99 SER A CA 1
ATOM 777 C C . SER A 1 99 ? -22.731 3.177 -1.233 1.00 96.62 99 SER A C 1
ATOM 779 O O . SER A 1 99 ? -23.637 2.384 -1.471 1.00 96.62 99 SER A O 1
ATOM 781 N N . GLN A 1 100 ? -22.412 4.199 -2.030 1.00 97.44 100 GLN A N 1
ATOM 782 C CA . GLN A 1 100 ? -23.087 4.554 -3.284 1.00 97.44 100 GLN A CA 1
ATOM 783 C C . GLN A 1 100 ? -22.411 3.939 -4.518 1.00 97.44 100 GLN A C 1
ATOM 785 O O . GLN A 1 100 ? -22.687 4.339 -5.642 1.00 97.44 100 GLN A O 1
ATOM 790 N N . ALA A 1 101 ? -21.517 2.967 -4.315 1.00 95.56 101 ALA A N 1
ATOM 791 C CA . ALA A 1 101 ? -20.713 2.354 -5.370 1.00 95.56 101 ALA A CA 1
ATOM 792 C C . ALA A 1 101 ? -19.733 3.316 -6.078 1.00 95.56 101 ALA A C 1
ATOM 794 O O . ALA A 1 101 ? -19.185 2.978 -7.126 1.00 95.56 101 ALA A O 1
ATOM 795 N N . GLU A 1 102 ? -19.444 4.479 -5.490 1.00 97.75 102 GLU A N 1
ATOM 796 C CA . GLU A 1 102 ? -18.509 5.440 -6.073 1.00 97.75 102 GLU A CA 1
ATOM 797 C C . GLU A 1 102 ? -17.060 5.019 -5.781 1.00 97.75 102 GLU A C 1
ATOM 799 O O . GLU A 1 102 ? -16.743 4.655 -4.636 1.00 97.75 102 GLU A O 1
ATOM 804 N N . PRO A 1 103 ? -16.162 5.069 -6.782 1.00 97.56 103 PRO A N 1
ATOM 805 C CA . PRO A 1 103 ? -14.741 4.853 -6.568 1.00 97.56 103 PRO A CA 1
ATOM 806 C C . PRO A 1 103 ? -14.133 6.069 -5.864 1.00 97.56 103 PRO A C 1
ATOM 808 O O . PRO A 1 103 ? -14.276 7.206 -6.309 1.00 97.56 103 PRO A O 1
ATOM 811 N N . VAL A 1 104 ? -13.415 5.828 -4.772 1.00 98.31 104 VAL A N 1
ATOM 812 C CA . VAL A 1 104 ? -12.717 6.865 -4.010 1.00 98.31 104 VAL A CA 1
ATOM 813 C C . VAL A 1 104 ? -11.243 6.506 -3.934 1.00 98.31 104 VAL A C 1
ATOM 815 O O . VAL A 1 104 ? -10.913 5.388 -3.551 1.00 98.31 104 VAL A O 1
ATOM 818 N N . GLY A 1 105 ? -10.365 7.451 -4.269 1.00 98.00 105 GLY A N 1
ATOM 819 C CA . GLY A 1 105 ? -8.914 7.313 -4.151 1.00 98.00 105 GLY A CA 1
ATOM 820 C C . GLY A 1 105 ? -8.327 8.361 -3.211 1.00 98.00 105 GLY A C 1
ATOM 821 O O . GLY A 1 105 ? -8.729 9.522 -3.252 1.00 98.00 105 GLY A O 1
ATOM 822 N N . VAL A 1 106 ? -7.371 7.971 -2.365 1.00 98.12 106 VAL A N 1
ATOM 823 C CA . VAL A 1 106 ? -6.530 8.920 -1.616 1.00 98.12 106 VAL A CA 1
ATOM 824 C C . VAL A 1 106 ? -5.064 8.545 -1.697 1.00 98.12 106 VAL A C 1
ATOM 826 O O . VAL A 1 106 ? -4.731 7.368 -1.812 1.00 98.12 106 VAL A O 1
ATOM 829 N N . ILE A 1 107 ? -4.201 9.545 -1.548 1.00 98.12 107 ILE A N 1
ATOM 830 C CA . ILE A 1 107 ? -2.772 9.321 -1.359 1.00 98.12 107 ILE A CA 1
ATOM 831 C C . ILE A 1 107 ? -2.506 8.928 0.094 1.00 98.12 107 ILE A C 1
ATOM 833 O O . ILE A 1 107 ? -3.024 9.554 1.026 1.00 98.12 107 ILE A O 1
ATOM 837 N N . MET A 1 108 ? -1.746 7.854 0.287 1.00 97.81 108 MET A N 1
ATOM 838 C CA . MET A 1 108 ? -1.350 7.345 1.595 1.00 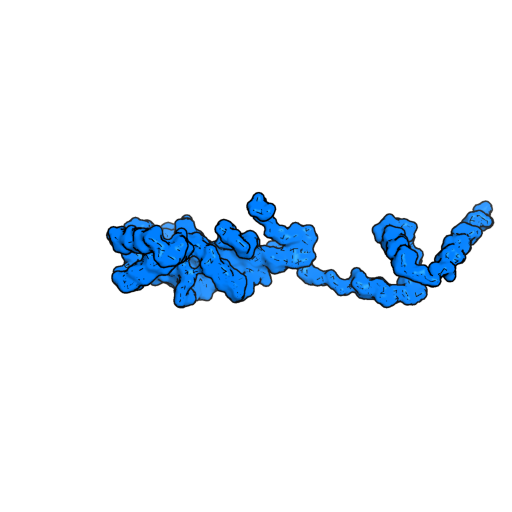97.81 108 MET A CA 1
ATOM 839 C C . MET A 1 108 ? 0.068 6.793 1.557 1.00 97.81 108 MET A C 1
ATOM 841 O O . MET A 1 108 ? 0.461 6.146 0.586 1.00 97.81 108 MET A O 1
ATOM 845 N N . ASN A 1 109 ? 0.779 6.957 2.673 1.00 97.88 109 ASN A N 1
ATOM 846 C CA . ASN A 1 109 ? 2.022 6.232 2.883 1.00 97.88 109 ASN A CA 1
ATOM 847 C C . ASN A 1 109 ? 1.732 4.735 3.049 1.00 97.88 109 ASN A C 1
ATOM 849 O O . ASN A 1 109 ? 0.749 4.361 3.703 1.00 97.88 109 ASN A O 1
ATOM 853 N N . PHE A 1 110 ? 2.598 3.894 2.497 1.00 98.38 110 PHE A N 1
ATOM 854 C CA . PHE A 1 110 ? 2.496 2.442 2.595 1.00 98.38 110 PHE A CA 1
ATOM 855 C C . PHE A 1 110 ? 3.865 1.798 2.819 1.00 98.38 110 PHE A C 1
ATOM 857 O O . PHE A 1 110 ? 4.906 2.429 2.648 1.00 98.38 110 PHE A O 1
ATOM 864 N N . VAL A 1 111 ? 3.848 0.513 3.171 1.00 98.12 111 VAL A N 1
ATOM 865 C CA . VAL A 1 111 ? 5.017 -0.367 3.072 1.00 98.12 111 VAL A CA 1
ATOM 866 C C . VAL A 1 111 ? 4.628 -1.689 2.421 1.00 98.12 111 VAL A C 1
ATOM 868 O O . VAL A 1 111 ? 3.543 -2.216 2.667 1.00 98.12 111 VAL A O 1
ATOM 871 N N . TRP A 1 112 ? 5.517 -2.248 1.603 1.00 97.62 112 TRP A N 1
ATOM 872 C CA . TRP A 1 112 ? 5.392 -3.615 1.100 1.00 97.62 112 TRP A CA 1
ATOM 873 C C . TRP A 1 112 ? 6.116 -4.580 2.036 1.00 97.62 112 TRP A C 1
ATOM 875 O O . TRP A 1 112 ? 7.338 -4.505 2.189 1.00 97.62 112 TRP A O 1
ATOM 885 N N . ARG A 1 113 ? 5.374 -5.468 2.701 1.00 97.06 113 ARG A N 1
ATOM 886 C CA . ARG A 1 113 ? 5.920 -6.447 3.652 1.00 97.06 113 ARG A CA 1
ATOM 887 C C . ARG A 1 113 ? 5.092 -7.716 3.619 1.00 97.06 113 ARG A C 1
ATOM 889 O O . ARG A 1 113 ? 3.868 -7.656 3.565 1.00 97.06 113 ARG A O 1
ATOM 896 N N . LYS A 1 114 ? 5.759 -8.865 3.735 1.00 95.75 114 LYS A N 1
ATOM 897 C CA . LYS A 1 114 ? 5.096 -10.176 3.849 1.00 95.75 114 LYS A CA 1
ATOM 898 C C . LYS A 1 114 ? 4.133 -10.470 2.680 1.00 95.75 114 LYS A C 1
ATOM 900 O O . LYS A 1 114 ? 3.096 -11.079 2.890 1.00 95.75 114 LYS A O 1
ATOM 905 N N . GLY A 1 115 ? 4.461 -10.009 1.468 1.00 96.62 115 GLY A N 1
ATOM 906 C CA . GLY A 1 115 ? 3.620 -10.202 0.277 1.00 96.62 115 GLY A CA 1
ATOM 907 C C . GLY A 1 115 ? 2.345 -9.350 0.230 1.00 96.62 115 GLY A C 1
ATOM 908 O O . GLY A 1 115 ? 1.505 -9.578 -0.636 1.00 96.62 115 GLY A O 1
ATOM 909 N N . SER A 1 116 ? 2.202 -8.376 1.133 1.00 98.31 116 SER A N 1
ATOM 910 C CA . SER A 1 116 ? 1.032 -7.501 1.232 1.00 98.31 116 SER A CA 1
ATOM 911 C C . SER A 1 116 ? 1.440 -6.026 1.242 1.00 98.31 116 SER A C 1
ATOM 913 O O . SER A 1 116 ? 2.543 -5.653 1.664 1.00 98.31 116 SER A O 1
ATOM 915 N N . ILE A 1 117 ? 0.513 -5.164 0.821 1.00 98.56 117 ILE A N 1
ATOM 916 C CA . ILE A 1 117 ? 0.626 -3.714 1.014 1.00 98.56 117 ILE A CA 1
ATOM 917 C C . ILE A 1 117 ? 0.030 -3.370 2.377 1.00 98.56 117 ILE A C 1
ATOM 919 O O . ILE A 1 117 ? -1.125 -3.685 2.651 1.00 98.56 117 ILE A O 1
ATOM 923 N N . TRP A 1 118 ? 0.794 -2.677 3.214 1.00 98.69 118 TRP A N 1
ATOM 924 C CA . TRP A 1 118 ? 0.359 -2.256 4.541 1.00 98.69 118 TRP A CA 1
ATOM 925 C C . TRP A 1 118 ? 0.200 -0.745 4.603 1.00 98.69 118 TRP A C 1
ATOM 927 O O . TRP A 1 118 ? 1.119 0.004 4.273 1.00 98.69 118 TRP A O 1
ATOM 937 N N . LEU A 1 119 ? -0.960 -0.302 5.077 1.00 98.38 119 LEU A N 1
ATOM 938 C CA . LEU A 1 119 ? -1.282 1.098 5.339 1.00 98.38 119 LEU A CA 1
ATOM 939 C C . LEU A 1 119 ? -1.850 1.250 6.749 1.00 98.38 119 LEU A C 1
ATOM 941 O O . LEU A 1 119 ? -2.156 0.270 7.423 1.00 98.38 119 LEU A O 1
ATOM 945 N N . THR A 1 120 ? -2.012 2.484 7.217 1.00 97.75 120 THR A N 1
ATOM 946 C CA . THR A 1 120 ? -2.613 2.738 8.529 1.00 97.75 120 THR A CA 1
ATOM 947 C C . THR A 1 120 ? -3.540 3.932 8.504 1.00 97.75 120 THR A C 1
ATOM 949 O O . THR A 1 120 ? -3.302 4.937 7.831 1.00 97.75 120 THR A O 1
ATOM 952 N N . ALA A 1 121 ? -4.628 3.836 9.253 1.00 97.19 121 ALA A N 1
ATOM 953 C CA . ALA A 1 121 ? -5.611 4.898 9.379 1.00 97.19 121 ALA A CA 1
ATOM 954 C C . ALA A 1 121 ? -6.290 4.825 10.744 1.00 97.19 121 ALA A C 1
ATOM 956 O O . ALA A 1 121 ? -6.186 3.835 11.462 1.00 97.19 121 ALA A O 1
ATOM 957 N N . THR A 1 122 ? -6.994 5.889 11.110 1.00 96.25 122 THR A N 1
ATOM 958 C CA . THR A 1 122 ? -7.845 5.871 12.296 1.00 96.25 122 THR A CA 1
ATOM 959 C C . THR A 1 122 ? -9.253 5.396 11.932 1.00 96.25 122 THR A C 1
ATOM 961 O O . THR A 1 122 ? -9.747 5.670 10.832 1.00 96.25 122 THR A O 1
ATOM 964 N N . LYS A 1 123 ? -9.918 4.696 12.858 1.00 95.44 123 LYS A N 1
ATOM 965 C CA . LYS A 1 123 ? -11.246 4.075 12.683 1.00 95.44 123 LYS A CA 1
ATOM 966 C C . LYS A 1 123 ? -12.342 5.039 12.213 1.00 95.44 123 LYS A C 1
ATOM 968 O O . LYS A 1 123 ? -13.301 4.604 11.589 1.00 95.44 123 LYS A O 1
ATOM 973 N N . GLN A 1 124 ? -12.195 6.335 12.485 1.00 94.69 124 GLN A N 1
ATOM 974 C CA . GLN A 1 124 ? -13.168 7.375 12.139 1.00 94.69 124 GLN A CA 1
ATOM 975 C C . GLN A 1 124 ? -13.115 7.780 10.657 1.00 94.69 124 GLN A C 1
ATOM 977 O O . GLN A 1 124 ? -14.015 8.461 10.170 1.00 94.69 124 GLN A O 1
ATOM 982 N N . ARG A 1 125 ? -12.064 7.406 9.913 1.00 96.44 125 ARG A N 1
ATOM 983 C CA . ARG A 1 125 ? -11.970 7.729 8.483 1.00 96.44 125 ARG A CA 1
ATOM 984 C C . ARG A 1 125 ? -13.021 6.939 7.712 1.00 96.44 125 ARG A C 1
ATOM 986 O O . ARG A 1 125 ? -13.072 5.724 7.850 1.00 96.44 125 ARG A O 1
ATOM 993 N N . ALA A 1 126 ? -13.772 7.606 6.832 1.00 96.25 126 ALA A N 1
ATOM 994 C CA . ALA A 1 126 ? -14.871 7.016 6.054 1.00 96.25 126 ALA A CA 1
ATOM 995 C C . ALA A 1 126 ? -14.504 5.715 5.310 1.00 96.25 126 ALA A C 1
ATOM 997 O O . ALA A 1 126 ? -15.351 4.842 5.132 1.00 96.25 126 ALA A O 1
ATOM 998 N N . ARG A 1 127 ? -13.229 5.550 4.927 1.00 96.62 127 ARG A N 1
ATOM 999 C CA . ARG A 1 127 ? -12.722 4.316 4.312 1.00 96.62 127 ARG A CA 1
ATOM 1000 C C . ARG A 1 127 ? -12.848 3.087 5.217 1.00 96.62 127 ARG A C 1
ATOM 1002 O O . ARG A 1 127 ? -13.108 2.008 4.716 1.00 96.62 127 ARG A O 1
ATOM 1009 N N . ILE A 1 128 ? -12.695 3.224 6.534 1.00 97.88 128 ILE A N 1
ATOM 1010 C CA . ILE A 1 128 ? -12.681 2.086 7.462 1.00 97.88 128 ILE A CA 1
ATOM 1011 C C . ILE A 1 128 ? -14.028 1.348 7.513 1.00 97.88 128 ILE A C 1
ATOM 1013 O O . ILE A 1 128 ? -14.032 0.139 7.272 1.00 97.88 128 ILE A O 1
ATOM 1017 N N . PRO A 1 129 ? -15.176 2.003 7.780 1.00 97.50 129 PRO A N 1
ATOM 1018 C CA . PRO A 1 129 ? -16.464 1.319 7.709 1.00 97.50 129 PRO A CA 1
ATOM 1019 C C . PRO A 1 129 ? -16.791 0.844 6.285 1.00 97.50 129 PRO A C 1
ATOM 1021 O O . PRO A 1 129 ? -17.386 -0.221 6.130 1.00 97.50 129 PRO A O 1
ATOM 1024 N N . ALA A 1 130 ? -16.361 1.573 5.246 1.00 98.00 130 ALA A N 1
ATOM 1025 C CA . ALA A 1 130 ? -16.542 1.139 3.861 1.00 98.00 130 ALA A CA 1
ATOM 1026 C C . ALA A 1 130 ? -15.809 -0.182 3.572 1.00 98.00 130 ALA A C 1
ATOM 1028 O O . ALA A 1 130 ? -16.430 -1.099 3.045 1.00 98.00 130 ALA A O 1
ATOM 1029 N N . ILE A 1 131 ? -14.546 -0.310 3.994 1.00 98.25 131 ILE A N 1
ATOM 1030 C CA . ILE A 1 131 ? -13.729 -1.523 3.838 1.00 98.25 131 ILE A CA 1
ATOM 1031 C C . ILE A 1 131 ? -14.329 -2.701 4.605 1.00 98.25 131 ILE A C 1
ATOM 1033 O O . ILE A 1 131 ? -14.404 -3.794 4.054 1.00 98.25 131 ILE A O 1
ATOM 1037 N N . ARG A 1 132 ? -14.814 -2.496 5.841 1.00 97.62 132 ARG A N 1
ATOM 1038 C CA . ARG A 1 132 ? -15.495 -3.572 6.591 1.00 97.62 132 ARG A CA 1
ATOM 1039 C C . ARG A 1 132 ? -16.674 -4.152 5.816 1.00 97.62 132 ARG A C 1
ATOM 1041 O O . ARG A 1 132 ? -16.872 -5.359 5.828 1.00 97.62 132 ARG A O 1
ATOM 1048 N N . ALA A 1 133 ? -17.460 -3.292 5.171 1.00 98.00 133 ALA A N 1
ATOM 1049 C CA . ALA A 1 133 ? -18.618 -3.719 4.393 1.00 98.00 133 ALA A CA 1
ATOM 1050 C C . ALA A 1 133 ? -18.238 -4.252 3.000 1.00 98.00 133 ALA A C 1
ATOM 1052 O O . ALA A 1 133 ? -18.930 -5.106 2.454 1.00 98.00 133 ALA A O 1
ATOM 1053 N N . ARG A 1 134 ? -17.178 -3.706 2.395 1.00 98.12 134 ARG A N 1
ATOM 1054 C CA . ARG A 1 134 ? -16.745 -3.956 1.014 1.00 98.12 134 ARG A CA 1
ATOM 1055 C C . ARG A 1 134 ? -15.217 -4.044 0.988 1.00 98.12 134 ARG A C 1
ATOM 1057 O O . ARG A 1 134 ? -14.552 -3.043 0.721 1.00 98.12 134 ARG A O 1
ATOM 1064 N N . PRO A 1 135 ? -14.640 -5.224 1.253 1.00 98.38 135 PRO A N 1
ATOM 1065 C CA . PRO A 1 135 ? -13.200 -5.348 1.467 1.00 98.38 135 PRO A CA 1
ATOM 1066 C C . PRO A 1 135 ? -12.381 -5.338 0.169 1.00 98.38 135 PRO A C 1
ATOM 1068 O O . PRO A 1 135 ? -11.156 -5.343 0.226 1.00 98.38 135 PRO A O 1
ATOM 1071 N N . ARG A 1 136 ? -13.021 -5.318 -1.008 1.00 98.56 136 ARG A N 1
ATOM 1072 C CA . ARG A 1 136 ? -12.320 -5.204 -2.293 1.00 98.56 136 ARG A CA 1
ATOM 1073 C C . ARG A 1 136 ? -11.787 -3.793 -2.495 1.00 98.56 136 ARG A C 1
ATOM 1075 O O . ARG A 1 136 ? -12.545 -2.826 -2.496 1.00 98.56 136 ARG A O 1
ATOM 1082 N N . VAL A 1 137 ? -10.481 -3.707 -2.708 1.00 98.81 137 VAL A N 1
ATOM 1083 C CA . VAL A 1 137 ? -9.737 -2.455 -2.851 1.00 98.81 137 VAL A CA 1
ATOM 1084 C C . VAL A 1 137 ? -8.743 -2.549 -4.005 1.00 98.81 137 VAL A C 1
ATOM 1086 O O . VAL A 1 137 ? -8.471 -3.632 -4.536 1.00 98.81 137 VAL A O 1
ATOM 1089 N N . ALA A 1 138 ? -8.186 -1.405 -4.382 1.00 98.75 138 ALA A N 1
ATOM 1090 C CA . ALA A 1 138 ? -7.037 -1.333 -5.269 1.00 98.75 138 ALA A CA 1
ATOM 1091 C C . ALA A 1 138 ? -5.981 -0.373 -4.712 1.00 98.75 138 ALA A C 1
ATOM 1093 O O . ALA A 1 138 ? -6.293 0.557 -3.972 1.00 98.75 138 ALA A O 1
ATOM 1094 N N . VAL A 1 139 ? -4.726 -0.599 -5.073 1.00 98.75 139 VAL A N 1
ATOM 1095 C CA . VAL A 1 139 ? -3.584 0.252 -4.730 1.00 98.75 139 VAL A CA 1
ATOM 1096 C C . VAL A 1 139 ? -2.835 0.531 -6.021 1.00 98.75 139 VAL A C 1
ATOM 1098 O O . VAL A 1 139 ? -2.471 -0.419 -6.702 1.00 98.75 139 VAL A O 1
ATOM 1101 N N . ALA A 1 140 ? -2.597 1.797 -6.351 1.00 98.38 140 ALA A N 1
ATOM 1102 C CA . ALA A 1 140 ? -1.743 2.190 -7.469 1.00 98.38 140 ALA A CA 1
ATOM 1103 C C . ALA A 1 140 ? -0.491 2.909 -6.958 1.00 98.38 140 ALA A C 1
ATOM 1105 O O . ALA A 1 140 ? -0.575 3.767 -6.081 1.00 98.38 140 ALA A O 1
ATOM 1106 N N . ILE A 1 141 ? 0.667 2.551 -7.502 1.00 97.88 141 ILE A N 1
ATOM 1107 C CA . ILE A 1 141 ? 1.989 3.030 -7.089 1.00 97.88 141 ILE A CA 1
ATOM 1108 C C . ILE A 1 141 ? 2.729 3.465 -8.349 1.00 97.88 141 ILE A C 1
ATOM 1110 O O . ILE A 1 141 ? 2.664 2.787 -9.373 1.00 97.88 141 ILE A O 1
ATOM 1114 N N . THR A 1 142 ? 3.429 4.592 -8.278 1.00 95.50 142 THR A N 1
ATOM 1115 C CA . THR A 1 142 ? 4.247 5.126 -9.374 1.00 95.50 142 THR A CA 1
ATOM 1116 C C . THR A 1 142 ? 5.679 5.345 -8.906 1.00 95.50 142 THR A C 1
ATOM 1118 O O . THR A 1 142 ? 5.902 5.612 -7.729 1.00 95.50 142 THR A O 1
ATOM 1121 N N . SER A 1 143 ? 6.655 5.284 -9.813 1.00 93.50 143 SER A N 1
ATOM 1122 C CA . SER A 1 143 ? 8.042 5.660 -9.511 1.00 93.50 143 SER A CA 1
ATOM 1123 C C . SER A 1 143 ? 8.261 7.173 -9.383 1.00 93.50 143 SER A C 1
ATOM 1125 O O . SER A 1 143 ? 9.358 7.613 -9.042 1.00 93.50 143 SER A O 1
ATOM 1127 N N . ARG A 1 144 ? 7.252 8.015 -9.648 1.00 90.81 144 ARG A N 1
ATOM 1128 C CA . ARG A 1 144 ? 7.402 9.474 -9.516 1.00 90.81 144 ARG A CA 1
ATOM 1129 C C . ARG A 1 144 ? 7.821 9.851 -8.089 1.00 90.81 144 ARG A C 1
ATOM 1131 O O . ARG A 1 144 ? 7.234 9.376 -7.123 1.00 90.81 144 ARG A O 1
ATOM 1138 N N . GLY A 1 145 ? 8.828 10.719 -7.985 1.00 88.25 145 GLY A N 1
ATOM 1139 C CA . GLY A 1 145 ? 9.414 11.137 -6.705 1.00 88.25 145 GLY A CA 1
ATOM 1140 C C . GLY A 1 145 ? 10.532 10.228 -6.180 1.00 88.25 145 GLY A C 1
ATOM 1141 O O . GLY A 1 145 ? 11.024 10.467 -5.084 1.00 88.25 145 GLY A O 1
ATOM 1142 N N . THR A 1 146 ? 10.947 9.213 -6.944 1.00 90.06 146 THR A N 1
ATOM 1143 C CA . THR A 1 146 ? 12.065 8.317 -6.602 1.00 90.06 146 THR A CA 1
ATOM 1144 C C . THR A 1 146 ? 13.253 8.497 -7.557 1.00 90.06 146 THR A C 1
ATOM 1146 O O . THR A 1 146 ? 13.147 9.197 -8.562 1.00 90.06 146 THR A O 1
ATOM 1149 N N . ASP A 1 147 ? 14.376 7.841 -7.256 1.00 87.12 147 ASP A N 1
ATOM 1150 C CA . ASP A 1 147 ? 15.624 7.853 -8.033 1.00 87.12 147 ASP A CA 1
ATOM 1151 C C . ASP A 1 147 ? 15.749 6.691 -9.042 1.00 87.12 147 ASP A C 1
ATOM 1153 O O . ASP A 1 147 ? 16.808 6.498 -9.632 1.00 87.12 147 ASP A O 1
ATOM 1157 N N . ILE A 1 148 ? 14.688 5.904 -9.260 1.00 84.75 148 ILE A N 1
ATOM 1158 C CA . ILE A 1 148 ? 14.718 4.680 -10.095 1.00 84.75 148 ILE A CA 1
ATOM 1159 C C . ILE A 1 148 ? 14.186 4.883 -11.522 1.00 84.75 148 ILE A C 1
ATOM 1161 O O . ILE A 1 148 ? 13.869 3.922 -12.226 1.00 84.75 148 ILE A O 1
ATOM 1165 N N . GLY A 1 149 ? 14.095 6.140 -11.956 1.00 75.44 149 GLY A N 1
ATOM 1166 C CA . GLY A 1 149 ? 13.534 6.535 -13.245 1.00 75.44 149 GLY A CA 1
ATOM 1167 C C . GLY A 1 149 ? 12.031 6.815 -13.192 1.00 75.44 149 GLY A C 1
ATOM 1168 O O . GLY A 1 149 ? 11.338 6.540 -12.210 1.00 75.44 149 GLY A O 1
ATOM 1169 N N . ILE A 1 150 ? 11.503 7.407 -14.262 1.00 71.12 150 ILE A N 1
ATOM 1170 C CA . ILE A 1 150 ? 10.101 7.831 -14.331 1.00 71.12 150 ILE A CA 1
ATOM 1171 C C . ILE A 1 150 ? 9.227 6.860 -15.126 1.00 71.12 150 ILE A C 1
ATOM 1173 O O . ILE A 1 150 ? 9.713 6.024 -15.880 1.00 71.12 150 ILE A O 1
ATOM 1177 N N . SER A 1 151 ? 7.910 7.015 -14.971 1.00 82.50 151 SER A N 1
ATOM 1178 C CA . SER A 1 151 ? 6.901 6.311 -15.770 1.00 82.50 151 SER A CA 1
ATOM 1179 C C . SER A 1 151 ? 6.926 4.782 -15.602 1.00 82.50 151 SER A C 1
ATOM 1181 O O . SER A 1 151 ? 6.591 4.046 -16.528 1.00 82.50 151 SER A O 1
ATOM 1183 N N . GLN A 1 152 ? 7.284 4.310 -14.405 1.00 89.75 152 GLN A N 1
ATOM 1184 C CA . GLN A 1 152 ? 6.950 2.967 -13.934 1.00 89.75 152 GLN A CA 1
ATOM 1185 C C . GLN A 1 152 ? 5.715 3.057 -13.040 1.00 89.75 152 GLN A C 1
ATOM 1187 O O . GLN A 1 152 ? 5.581 3.990 -12.233 1.00 89.75 152 GLN A O 1
ATOM 1192 N N . ALA A 1 153 ? 4.807 2.099 -13.182 1.00 93.56 153 ALA A N 1
ATOM 1193 C CA . ALA A 1 153 ? 3.626 2.020 -12.342 1.00 93.56 153 ALA A CA 1
ATOM 1194 C C . ALA A 1 153 ? 3.197 0.575 -12.104 1.00 93.56 153 ALA A C 1
ATOM 1196 O O . ALA A 1 153 ? 3.341 -0.290 -12.965 1.00 93.56 153 ALA A O 1
ATOM 1197 N N . ILE A 1 154 ? 2.616 0.332 -10.936 1.00 96.19 154 ILE A N 1
ATOM 1198 C CA . ILE A 1 154 ? 1.991 -0.940 -10.597 1.00 96.19 154 ILE A CA 1
ATOM 1199 C C . ILE A 1 154 ? 0.661 -0.689 -9.903 1.00 96.19 154 ILE A C 1
ATOM 1201 O O . ILE A 1 154 ? 0.533 0.196 -9.058 1.00 96.19 154 ILE A O 1
ATOM 1205 N N . THR A 1 155 ? -0.348 -1.462 -10.282 1.00 97.94 155 THR A N 1
ATOM 1206 C CA . THR A 1 155 ? -1.643 -1.513 -9.619 1.00 97.94 155 THR A CA 1
ATOM 1207 C C . THR A 1 155 ? -1.886 -2.911 -9.086 1.00 97.94 155 THR A C 1
ATOM 1209 O O . THR A 1 155 ? -1.895 -3.884 -9.841 1.00 97.94 155 THR A O 1
ATOM 1212 N N . TYR A 1 156 ? -2.170 -2.992 -7.794 1.00 98.38 156 TYR A N 1
ATOM 1213 C CA . TYR A 1 156 ? -2.705 -4.182 -7.158 1.00 98.38 156 TYR A CA 1
ATOM 1214 C C . TYR A 1 156 ? -4.207 -4.058 -6.980 1.00 98.38 156 TYR A C 1
ATOM 1216 O O . TYR A 1 156 ? -4.711 -3.007 -6.584 1.00 98.38 156 TYR A O 1
ATOM 1224 N N . LYS A 1 157 ? -4.926 -5.150 -7.218 1.00 98.50 157 LYS A N 1
ATOM 1225 C CA . LYS A 1 157 ? -6.271 -5.356 -6.676 1.00 98.50 157 LYS A CA 1
ATOM 1226 C C . LYS A 1 157 ? -6.181 -6.449 -5.628 1.00 98.50 157 LYS A C 1
ATOM 1228 O O . LYS A 1 157 ? -5.381 -7.373 -5.765 1.00 98.50 157 LYS A O 1
ATOM 1233 N N . GLY A 1 158 ? -6.963 -6.302 -4.572 1.00 98.50 158 GLY A N 1
ATOM 1234 C CA . GLY A 1 158 ? -6.829 -7.164 -3.414 1.00 98.50 158 GLY A CA 1
ATOM 1235 C C . GLY A 1 158 ? -7.956 -7.005 -2.413 1.00 98.50 158 GLY A C 1
ATOM 1236 O O . GLY A 1 158 ? -8.884 -6.205 -2.585 1.00 98.50 158 GLY A O 1
ATOM 1237 N N . THR A 1 159 ? -7.879 -7.826 -1.377 1.00 98.81 159 THR A N 1
ATOM 1238 C CA . THR A 1 159 ? -8.819 -7.816 -0.260 1.00 98.81 159 THR A CA 1
ATOM 1239 C C . THR A 1 159 ? -8.134 -7.159 0.927 1.00 98.81 159 THR A C 1
ATOM 1241 O O . THR A 1 159 ? -7.028 -7.545 1.299 1.00 98.81 159 THR A O 1
ATOM 1244 N N . ALA A 1 160 ? -8.779 -6.147 1.500 1.00 98.75 160 ALA A N 1
ATOM 1245 C CA . ALA A 1 160 ? -8.290 -5.449 2.674 1.00 98.75 160 ALA A CA 1
ATOM 1246 C C . ALA A 1 160 ? -8.738 -6.149 3.966 1.00 98.75 160 ALA A C 1
ATOM 1248 O O . ALA A 1 160 ? -9.931 -6.370 4.182 1.00 98.75 160 ALA A O 1
ATOM 1249 N N . VAL A 1 161 ? -7.779 -6.429 4.844 1.00 98.75 161 VAL A N 1
ATOM 1250 C CA . VAL A 1 161 ? -7.973 -6.912 6.212 1.00 98.75 161 VAL A CA 1
ATOM 1251 C C . VAL A 1 161 ? -7.631 -5.779 7.177 1.00 98.75 161 VAL A C 1
ATOM 1253 O O . VAL A 1 161 ? -6.626 -5.086 7.018 1.00 98.75 161 VAL A O 1
ATOM 1256 N N . LEU A 1 162 ? -8.495 -5.554 8.167 1.00 98.56 162 LEU A N 1
ATOM 1257 C CA . LEU A 1 162 ? -8.305 -4.514 9.175 1.00 98.56 162 LEU A CA 1
ATOM 1258 C C . LEU A 1 162 ? -7.813 -5.144 10.476 1.00 98.56 162 LEU A C 1
ATOM 1260 O O . LEU A 1 162 ? -8.540 -5.912 11.104 1.00 98.56 162 LEU A O 1
ATOM 1264 N N . HIS A 1 163 ? -6.608 -4.773 10.894 1.00 98.12 163 HIS A N 1
ATOM 1265 C CA . HIS A 1 163 ? -5.961 -5.293 12.094 1.00 98.12 163 HIS A CA 1
ATOM 1266 C C . HIS A 1 163 ? -6.067 -4.285 13.232 1.00 98.12 163 HIS A C 1
ATOM 1268 O O . HIS A 1 163 ? -5.491 -3.193 13.186 1.00 98.12 163 HIS A O 1
ATOM 1274 N N . GLU A 1 164 ? -6.827 -4.644 14.263 1.00 95.88 164 GLU A N 1
ATOM 1275 C CA . GLU A 1 164 ? -7.061 -3.804 15.445 1.00 95.88 164 GLU A CA 1
ATOM 1276 C C . GLU A 1 164 ? -6.220 -4.214 16.658 1.00 95.88 164 GLU A C 1
ATOM 1278 O O . GLU A 1 164 ? -6.249 -3.522 17.676 1.00 95.88 164 GLU A O 1
ATOM 1283 N N . ASP A 1 165 ? -5.483 -5.322 16.572 1.00 95.69 165 ASP A N 1
ATOM 1284 C CA . ASP A 1 165 ? -4.649 -5.800 17.666 1.00 95.69 165 ASP A CA 1
ATOM 1285 C C . ASP A 1 165 ? -3.400 -4.919 17.842 1.00 95.69 165 ASP A C 1
ATOM 1287 O O . ASP A 1 165 ? -2.854 -4.347 16.891 1.00 95.69 165 ASP A O 1
ATOM 1291 N N . ALA A 1 166 ? -2.949 -4.785 19.089 1.00 93.81 166 ALA A N 1
ATOM 1292 C CA . ALA A 1 166 ? -1.851 -3.887 19.432 1.00 93.81 166 ALA A CA 1
ATOM 1293 C C . ALA A 1 166 ? -0.514 -4.323 18.813 1.00 93.81 166 ALA A C 1
ATOM 1295 O O . ALA A 1 166 ? 0.295 -3.469 18.450 1.00 93.81 166 ALA A O 1
ATOM 1296 N N . GLN A 1 167 ? -0.286 -5.631 18.666 1.00 95.81 167 GLN A N 1
ATOM 1297 C CA . GLN A 1 167 ? 0.980 -6.175 18.183 1.00 95.81 167 GLN A CA 1
ATOM 1298 C C . GLN A 1 167 ? 1.197 -5.837 16.704 1.00 95.81 167 GLN A C 1
ATOM 1300 O O . GLN A 1 167 ? 2.241 -5.288 16.344 1.00 95.81 167 GLN A O 1
ATOM 1305 N N . THR A 1 168 ? 0.200 -6.092 15.855 1.00 96.88 168 THR A N 1
ATOM 1306 C CA . THR A 1 168 ? 0.251 -5.769 14.426 1.00 96.88 168 THR A CA 1
ATOM 1307 C C . THR A 1 168 ? 0.369 -4.265 14.210 1.00 96.88 168 THR A C 1
ATOM 1309 O O . THR A 1 168 ? 1.169 -3.824 13.386 1.00 96.88 168 THR A O 1
ATOM 1312 N N . ASN A 1 169 ? -0.367 -3.462 14.985 1.00 96.31 169 ASN A N 1
ATOM 1313 C CA . ASN A 1 169 ? -0.295 -2.004 14.900 1.00 96.31 169 ASN A CA 1
ATOM 1314 C C . ASN A 1 169 ? 1.078 -1.450 15.294 1.00 96.31 169 ASN A C 1
ATOM 1316 O O . ASN A 1 169 ? 1.604 -0.585 14.597 1.00 96.31 169 ASN A O 1
ATOM 1320 N N . ALA A 1 170 ? 1.676 -1.947 16.379 1.00 95.50 170 ALA A N 1
ATOM 1321 C CA . ALA A 1 170 ? 3.004 -1.518 16.810 1.00 95.50 170 ALA A CA 1
ATOM 1322 C C . ALA A 1 170 ? 4.075 -1.855 15.761 1.00 95.50 170 ALA A C 1
ATOM 1324 O O . ALA A 1 170 ? 4.876 -0.989 15.396 1.00 95.50 170 ALA A O 1
ATOM 1325 N N . TRP A 1 171 ? 4.046 -3.082 15.227 1.00 97.31 171 TRP A N 1
ATOM 1326 C CA . TRP A 1 171 ? 4.947 -3.502 14.153 1.00 97.31 171 TRP A CA 1
ATOM 1327 C C . TRP A 1 171 ? 4.778 -2.623 12.911 1.00 97.31 171 TRP A C 1
ATOM 1329 O O . TRP A 1 171 ? 5.746 -2.047 12.420 1.00 97.31 171 TRP A O 1
ATOM 1339 N N . MET A 1 172 ? 3.542 -2.460 12.440 1.00 97.31 172 MET A N 1
ATOM 1340 C CA . MET A 1 172 ? 3.257 -1.718 11.218 1.00 97.31 172 MET A CA 1
ATOM 1341 C C . MET A 1 172 ? 3.643 -0.236 11.339 1.00 97.31 172 MET A C 1
ATOM 1343 O O . MET A 1 172 ? 4.282 0.299 10.435 1.00 97.31 172 MET A O 1
ATOM 1347 N N . ASN A 1 173 ? 3.314 0.428 12.455 1.00 95.94 173 ASN A N 1
ATOM 1348 C CA . ASN A 1 173 ? 3.681 1.832 12.674 1.00 95.94 173 ASN A CA 1
ATOM 1349 C C . ASN A 1 173 ? 5.205 2.028 12.664 1.00 95.94 173 ASN A C 1
ATOM 1351 O O . ASN A 1 173 ? 5.686 3.036 12.149 1.00 95.94 173 ASN A O 1
ATOM 1355 N N . THR A 1 174 ? 5.952 1.059 13.200 1.00 96.31 174 THR A N 1
ATOM 1356 C CA . THR A 1 174 ? 7.422 1.064 13.191 1.00 96.31 174 THR A CA 1
ATOM 1357 C C . THR A 1 174 ? 7.969 0.894 11.773 1.00 96.31 174 THR A C 1
ATOM 1359 O O . THR A 1 174 ? 8.817 1.676 11.347 1.00 96.31 174 THR A O 1
ATOM 1362 N N . GLU A 1 175 ? 7.455 -0.077 11.011 1.00 96.88 175 GLU A N 1
ATOM 1363 C CA . GLU A 1 175 ? 7.853 -0.286 9.611 1.00 96.88 175 GLU A CA 1
ATOM 1364 C C . GLU A 1 175 ? 7.574 0.948 8.751 1.00 96.88 175 GLU A C 1
ATOM 1366 O O . GLU A 1 175 ? 8.437 1.379 7.988 1.00 96.88 175 GLU A O 1
ATOM 1371 N N . LEU A 1 176 ? 6.388 1.544 8.901 1.00 96.94 176 LEU A N 1
ATOM 1372 C CA . LEU A 1 176 ? 6.012 2.741 8.160 1.00 96.94 176 LEU A CA 1
ATOM 1373 C C . LEU A 1 176 ? 6.925 3.917 8.505 1.00 96.94 176 LEU A C 1
ATOM 1375 O O . LEU A 1 176 ? 7.366 4.629 7.607 1.00 96.94 176 LEU A O 1
ATOM 1379 N N . ALA A 1 177 ? 7.229 4.116 9.789 1.00 96.69 177 ALA A N 1
ATOM 1380 C CA . ALA A 1 177 ? 8.109 5.191 10.222 1.00 96.69 177 ALA A CA 1
ATOM 1381 C C . ALA A 1 177 ? 9.513 5.071 9.625 1.00 96.69 177 ALA A C 1
ATOM 1383 O O . ALA A 1 177 ? 10.024 6.047 9.082 1.00 96.69 177 ALA A O 1
ATOM 1384 N N . ASN A 1 178 ? 10.089 3.869 9.652 1.00 95.62 178 ASN A N 1
ATOM 1385 C CA . ASN A 1 178 ? 11.400 3.591 9.067 1.00 95.62 178 ASN A CA 1
ATOM 1386 C C . ASN A 1 178 ? 11.420 3.678 7.534 1.00 95.62 178 ASN A C 1
ATOM 1388 O O . ASN A 1 178 ? 12.494 3.789 6.952 1.00 95.62 178 ASN A O 1
ATOM 1392 N N . ALA A 1 179 ? 10.263 3.599 6.872 1.00 93.81 179 ALA A N 1
ATOM 1393 C CA . ALA A 1 179 ? 10.165 3.784 5.428 1.00 93.81 179 ALA A CA 1
ATOM 1394 C C . ALA A 1 179 ? 10.106 5.268 5.031 1.00 93.81 179 ALA A C 1
ATOM 1396 O O . ALA A 1 179 ? 10.665 5.651 4.011 1.00 93.81 179 ALA A O 1
ATOM 1397 N N . VAL A 1 180 ? 9.437 6.110 5.828 1.00 93.81 180 VAL A N 1
ATOM 1398 C CA . VAL A 1 180 ? 9.188 7.531 5.492 1.00 93.81 180 VAL A CA 1
ATOM 1399 C C . VAL A 1 180 ? 10.166 8.504 6.159 1.00 93.81 180 VAL A C 1
ATOM 1401 O O . VAL A 1 180 ? 10.103 9.716 5.931 1.00 93.81 180 VAL A O 1
ATOM 1404 N N . ARG A 1 181 ? 11.043 7.996 7.024 1.00 92.56 181 ARG A N 1
ATOM 1405 C CA . ARG A 1 181 ? 12.117 8.716 7.717 1.00 92.56 181 ARG A CA 1
ATOM 1406 C C . ARG A 1 181 ? 13.395 7.877 7.661 1.00 92.56 181 ARG A C 1
ATOM 1408 O O . ARG A 1 181 ? 13.300 6.676 7.416 1.00 92.56 181 ARG A O 1
ATOM 1415 N N . PRO A 1 182 ? 14.579 8.469 7.900 1.00 90.12 182 PRO A N 1
ATOM 1416 C CA . PRO A 1 182 ? 15.802 7.692 8.056 1.00 90.12 182 PRO A CA 1
ATOM 1417 C C . PRO A 1 182 ? 15.608 6.575 9.092 1.00 90.12 182 PRO A C 1
ATOM 1419 O O . PRO A 1 182 ? 15.220 6.827 10.232 1.00 90.12 182 PRO A O 1
ATOM 1422 N N . ALA A 1 183 ? 15.821 5.328 8.677 1.00 89.38 183 ALA A N 1
ATOM 1423 C CA . ALA A 1 183 ? 15.528 4.172 9.514 1.00 89.38 183 ALA A CA 1
ATOM 1424 C C . ALA A 1 183 ? 16.369 4.180 10.801 1.00 89.38 183 ALA A C 1
ATOM 1426 O O . ALA A 1 183 ? 17.579 4.399 10.759 1.00 89.38 183 ALA A O 1
ATOM 1427 N N . GLY A 1 184 ? 15.722 3.916 11.940 1.00 87.56 184 GLY A N 1
ATOM 1428 C CA . GLY A 1 184 ? 16.377 3.894 13.252 1.00 87.56 184 GLY A CA 1
ATOM 1429 C C . GLY A 1 184 ? 16.714 5.269 13.838 1.00 87.56 184 GLY A C 1
ATOM 1430 O O . GLY A 1 184 ? 17.345 5.319 14.890 1.00 87.56 184 GLY A O 1
ATOM 1431 N N . SER A 1 185 ? 16.304 6.367 13.194 1.00 94.62 185 SER A N 1
ATOM 1432 C CA . SER A 1 185 ? 16.510 7.715 13.727 1.00 94.62 185 SER A CA 1
ATOM 1433 C C . SER A 1 185 ? 15.499 8.080 14.820 1.00 94.62 185 SER A C 1
ATOM 1435 O O . SER A 1 185 ? 14.417 7.487 14.923 1.00 94.62 185 SER A O 1
ATOM 1437 N N . ASP A 1 186 ? 15.820 9.109 15.608 1.00 95.75 186 ASP A N 1
ATOM 1438 C CA . ASP A 1 186 ? 14.913 9.654 16.624 1.00 95.75 186 ASP A CA 1
ATOM 1439 C C . ASP A 1 186 ? 13.608 10.179 15.999 1.00 95.75 186 ASP A C 1
ATOM 1441 O O . ASP A 1 186 ? 12.531 10.049 16.585 1.00 95.75 186 ASP A O 1
ATOM 1445 N N . GLU A 1 187 ? 13.661 10.713 14.773 1.00 94.56 187 GLU A N 1
ATOM 1446 C CA . GLU A 1 187 ? 12.475 11.147 14.029 1.00 94.56 187 GLU A CA 1
ATOM 1447 C C . GLU A 1 187 ? 11.576 9.971 13.641 1.00 94.56 187 GLU A C 1
ATOM 1449 O O . GLU A 1 187 ? 10.351 10.088 13.734 1.00 94.56 187 GLU A O 1
ATOM 1454 N N . ALA A 1 188 ? 12.155 8.841 13.219 1.00 94.69 188 ALA A N 1
ATOM 1455 C CA . ALA A 1 188 ? 11.393 7.629 12.928 1.00 94.69 188 ALA A CA 1
ATOM 1456 C C . ALA A 1 188 ? 10.729 7.091 14.205 1.00 94.69 188 ALA A C 1
ATOM 1458 O O . ALA A 1 188 ? 9.527 6.814 14.212 1.00 94.69 188 ALA A O 1
ATOM 1459 N N . LEU A 1 189 ? 11.472 7.025 15.315 1.00 93.62 189 LEU A N 1
ATOM 1460 C CA . LEU A 1 189 ? 10.934 6.591 16.604 1.00 93.62 189 LEU A CA 1
ATOM 1461 C C . LEU A 1 189 ? 9.790 7.501 17.078 1.00 93.62 189 LEU A C 1
ATOM 1463 O O . LEU A 1 189 ? 8.712 7.015 17.429 1.00 93.62 189 LEU A O 1
ATOM 1467 N N . SER A 1 190 ? 9.992 8.819 17.032 1.00 94.88 190 SER A N 1
ATOM 1468 C CA . SER A 1 190 ? 8.978 9.811 17.399 1.00 94.88 190 SER A CA 1
ATOM 1469 C C . SER A 1 190 ? 7.731 9.705 16.517 1.00 94.88 190 SER A C 1
ATOM 1471 O O . SER A 1 190 ? 6.603 9.743 17.017 1.00 94.88 190 SER A O 1
ATOM 1473 N N . PHE A 1 191 ? 7.899 9.503 15.206 1.00 94.44 191 PHE A N 1
ATOM 1474 C CA . PHE A 1 191 ? 6.777 9.325 14.286 1.00 94.44 191 PHE A CA 1
ATOM 1475 C C . PHE A 1 191 ? 5.988 8.040 14.580 1.00 94.44 191 PHE A C 1
ATOM 1477 O O . PHE A 1 191 ? 4.758 8.082 14.660 1.00 94.44 191 PHE A O 1
ATOM 1484 N N . ALA A 1 192 ? 6.674 6.917 14.816 1.00 94.69 192 ALA A N 1
ATOM 1485 C CA . ALA A 1 192 ? 6.035 5.660 15.205 1.00 94.69 192 ALA A CA 1
ATOM 1486 C C . ALA A 1 192 ? 5.233 5.809 16.511 1.00 94.69 192 ALA A C 1
ATOM 1488 O O . ALA A 1 192 ? 4.088 5.355 16.590 1.00 94.69 192 ALA A O 1
ATOM 1489 N N . GLN A 1 193 ? 5.788 6.504 17.510 1.00 93.31 193 GLN A N 1
ATOM 1490 C CA . GLN A 1 193 ? 5.103 6.799 18.772 1.00 93.31 193 GLN A CA 1
ATOM 1491 C C . GLN A 1 193 ? 3.857 7.670 18.566 1.00 93.31 193 GLN A C 1
ATOM 1493 O O . GLN A 1 193 ? 2.803 7.374 19.127 1.00 93.31 193 GLN A O 1
ATOM 1498 N N . HIS A 1 194 ? 3.923 8.703 17.722 1.00 93.38 194 HIS A N 1
ATOM 1499 C CA . HIS A 1 194 ? 2.754 9.529 17.396 1.00 93.38 194 HIS A CA 1
ATOM 1500 C C . HIS A 1 194 ? 1.637 8.722 16.717 1.00 93.38 194 HIS A C 1
ATOM 1502 O O . HIS A 1 194 ? 0.451 8.911 17.016 1.00 93.38 194 HIS A O 1
ATOM 1508 N N . LEU A 1 195 ? 1.993 7.796 15.821 1.00 92.75 195 LEU A N 1
ATOM 1509 C CA . LEU A 1 195 ? 1.023 6.885 15.215 1.00 92.75 195 LEU A CA 1
ATOM 1510 C C . LEU A 1 195 ? 0.391 5.960 16.260 1.00 92.75 195 LEU A C 1
ATOM 1512 O O . LEU A 1 195 ? -0.834 5.823 16.267 1.00 92.75 195 LEU A O 1
ATOM 1516 N N . ALA A 1 196 ? 1.200 5.377 17.149 1.00 90.62 196 ALA A N 1
ATOM 1517 C CA . ALA A 1 196 ? 0.744 4.478 18.209 1.00 90.62 196 ALA A CA 1
ATOM 1518 C C . ALA A 1 196 ? -0.166 5.181 19.231 1.00 90.62 196 ALA A C 1
ATOM 1520 O O . ALA A 1 196 ? -1.174 4.617 19.650 1.00 90.62 196 ALA A O 1
ATOM 1521 N N . ASN A 1 197 ? 0.134 6.437 19.566 1.00 90.94 197 ASN A N 1
ATOM 1522 C CA . ASN A 1 197 ? -0.645 7.243 20.507 1.00 90.94 197 ASN A CA 1
ATOM 1523 C C . ASN A 1 197 ? -1.925 7.832 19.892 1.00 90.94 197 ASN A C 1
ATOM 1525 O O . ASN A 1 197 ? -2.712 8.456 20.600 1.00 90.94 197 ASN A O 1
ATOM 1529 N N . SER A 1 198 ? -2.158 7.653 18.587 1.00 90.88 198 SER A N 1
ATOM 1530 C CA . SER A 1 198 ? -3.386 8.101 17.923 1.00 90.88 198 SER A CA 1
ATOM 1531 C C . SER A 1 198 ? -4.559 7.164 18.264 1.00 90.88 198 SER A C 1
ATOM 1533 O O . SER A 1 198 ? -4.570 6.020 17.798 1.00 90.88 198 SER A O 1
ATOM 1535 N N . PRO A 1 199 ? -5.602 7.613 18.992 1.00 92.50 199 PRO A N 1
ATOM 1536 C CA . PRO A 1 199 ? -6.699 6.733 19.383 1.00 92.50 199 PRO A CA 1
ATOM 1537 C C . PRO A 1 199 ? -7.449 6.154 18.180 1.00 92.50 199 PRO A C 1
ATOM 1539 O O . PRO A 1 199 ? -7.838 6.862 17.247 1.00 92.50 199 PRO A O 1
ATOM 1542 N N . GLY A 1 200 ? -7.683 4.843 18.212 1.00 93.00 200 GLY A N 1
ATOM 1543 C CA . GLY A 1 200 ? -8.376 4.136 17.137 1.00 93.00 200 GLY A CA 1
ATOM 1544 C C . GLY A 1 200 ? -7.549 3.974 15.861 1.00 93.00 200 GLY A C 1
ATOM 1545 O O . GLY A 1 200 ? -8.139 3.715 14.815 1.00 93.00 200 GLY A O 1
ATOM 1546 N N . ARG A 1 201 ? -6.222 4.130 15.914 1.00 95.94 201 ARG A N 1
ATOM 1547 C CA . ARG A 1 201 ? -5.320 3.682 14.845 1.00 95.94 201 ARG A CA 1
ATOM 1548 C C . ARG A 1 201 ? -5.483 2.172 14.623 1.00 95.94 201 ARG A C 1
ATOM 1550 O O . ARG A 1 201 ? -5.633 1.422 15.584 1.00 95.94 201 ARG A O 1
ATOM 1557 N N . LEU A 1 202 ? -5.508 1.758 13.362 1.00 97.69 202 LEU A N 1
ATOM 1558 C CA . LEU A 1 202 ? -5.496 0.359 12.942 1.00 97.69 202 LEU A CA 1
ATOM 1559 C C . LEU A 1 202 ? -4.627 0.195 11.691 1.00 97.69 202 LEU A C 1
ATOM 1561 O O . LEU A 1 202 ? -4.488 1.146 10.911 1.00 97.69 202 LEU A O 1
ATOM 1565 N N . ALA A 1 203 ? -4.099 -1.006 11.472 1.00 98.31 203 ALA A N 1
ATOM 1566 C CA . ALA A 1 203 ? -3.394 -1.357 10.250 1.00 98.31 203 ALA A CA 1
ATOM 1567 C C . ALA A 1 203 ? -4.379 -1.912 9.211 1.00 98.31 203 ALA A C 1
ATOM 1569 O O . ALA A 1 203 ? -5.341 -2.607 9.537 1.00 98.31 203 ALA A O 1
ATOM 1570 N N . ILE A 1 204 ? -4.136 -1.576 7.952 1.00 98.69 204 ILE A N 1
ATOM 1571 C CA . ILE A 1 204 ? -4.865 -2.050 6.781 1.00 98.69 204 ILE A CA 1
ATOM 1572 C C . ILE A 1 204 ? -3.877 -2.898 5.990 1.00 98.69 204 ILE A C 1
ATOM 1574 O O . ILE A 1 204 ? -2.899 -2.368 5.469 1.00 98.69 204 ILE A O 1
ATOM 1578 N N . GLU A 1 205 ? -4.128 -4.194 5.905 1.00 98.81 205 GLU A N 1
ATOM 1579 C CA . GLU A 1 205 ? -3.377 -5.107 5.052 1.00 98.81 205 GLU A CA 1
ATOM 1580 C C . GLU A 1 205 ? -4.155 -5.327 3.762 1.00 98.81 205 GLU A C 1
ATOM 1582 O O . GLU A 1 205 ? -5.288 -5.792 3.804 1.00 98.81 205 GLU A O 1
ATOM 1587 N N . VAL A 1 206 ? -3.567 -5.014 2.616 1.00 98.81 206 VAL A N 1
ATOM 1588 C CA . VAL A 1 206 ? -4.126 -5.349 1.308 1.00 98.81 206 VAL A CA 1
ATOM 1589 C C . VAL A 1 206 ? -3.385 -6.564 0.778 1.00 98.81 206 VAL A C 1
ATOM 1591 O O . VAL A 1 206 ? -2.209 -6.466 0.425 1.00 98.81 206 VAL A O 1
ATOM 1594 N N . ILE A 1 207 ? -4.100 -7.684 0.706 1.00 98.75 207 ILE A N 1
ATOM 1595 C CA . ILE A 1 207 ? -3.603 -8.947 0.162 1.00 98.75 207 ILE A CA 1
ATOM 1596 C C . ILE A 1 207 ? -3.896 -8.945 -1.345 1.00 98.75 207 ILE A C 1
ATOM 1598 O O . ILE A 1 207 ? -5.076 -8.990 -1.722 1.00 98.75 207 ILE A O 1
ATOM 1602 N N . PRO A 1 208 ? -2.875 -8.820 -2.211 1.00 98.31 208 PRO A N 1
ATOM 1603 C CA . PRO A 1 208 ? -3.080 -8.721 -3.648 1.00 98.31 208 PRO A CA 1
ATOM 1604 C C . PRO A 1 208 ? -3.482 -10.071 -4.254 1.00 98.31 208 PRO A C 1
ATOM 1606 O O . PRO A 1 208 ? -2.927 -11.111 -3.917 1.00 98.31 208 PRO A O 1
ATOM 1609 N N . ASP A 1 209 ? -4.425 -10.041 -5.194 1.00 97.88 209 ASP A N 1
ATOM 1610 C CA . ASP A 1 209 ? -4.817 -11.193 -6.023 1.00 97.88 209 ASP A CA 1
ATOM 1611 C C . ASP A 1 209 ? -4.757 -10.905 -7.527 1.00 97.88 209 ASP A C 1
ATOM 1613 O O . ASP A 1 209 ? -4.873 -11.811 -8.352 1.00 97.88 209 ASP A O 1
ATOM 1617 N N . LYS A 1 210 ? -4.554 -9.638 -7.900 1.00 96.44 210 LYS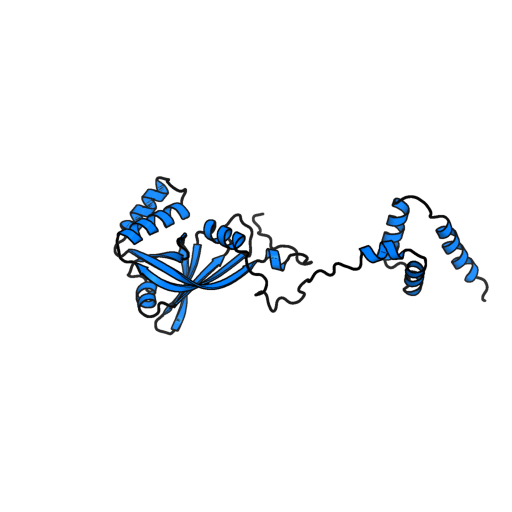 A N 1
ATOM 1618 C CA . LYS A 1 210 ? -4.316 -9.228 -9.278 1.00 96.44 210 LYS A CA 1
ATOM 1619 C C . LYS A 1 210 ? -3.290 -8.109 -9.325 1.00 96.44 210 LYS A C 1
ATOM 1621 O O . LYS A 1 210 ? -3.403 -7.130 -8.589 1.00 96.44 210 LYS A O 1
ATOM 1626 N N . LYS A 1 211 ? -2.350 -8.240 -10.256 1.00 95.25 211 LYS A N 1
ATOM 1627 C CA . LYS A 1 211 ? -1.327 -7.253 -10.597 1.00 95.25 211 LYS A CA 1
ATOM 1628 C C . LYS A 1 211 ? -1.583 -6.715 -12.005 1.00 95.25 211 LYS A C 1
ATOM 1630 O O . LYS A 1 211 ? -2.043 -7.453 -12.872 1.00 95.25 211 LYS A O 1
ATOM 1635 N N . ILE A 1 212 ? -1.332 -5.426 -12.202 1.00 93.69 212 ILE A N 1
ATOM 1636 C CA . ILE A 1 212 ? -1.270 -4.760 -13.506 1.00 93.69 212 ILE A CA 1
ATOM 1637 C C . ILE A 1 212 ? -0.074 -3.817 -13.430 1.00 93.69 212 ILE A C 1
ATOM 1639 O O . ILE A 1 212 ? -0.096 -2.893 -12.617 1.00 93.69 212 ILE A O 1
ATOM 1643 N N . SER A 1 213 ? 0.970 -4.048 -14.217 1.00 91.56 213 SER A N 1
ATOM 1644 C CA . SER A 1 213 ? 2.185 -3.230 -14.195 1.00 91.56 213 SER A CA 1
ATOM 1645 C C . SER A 1 213 ? 2.442 -2.578 -15.548 1.00 91.56 213 SER A C 1
ATOM 1647 O O . SER A 1 213 ? 1.906 -2.993 -16.572 1.00 91.56 213 SER A O 1
ATOM 1649 N N . PHE A 1 214 ? 3.220 -1.503 -15.523 1.00 87.62 214 PHE A N 1
AT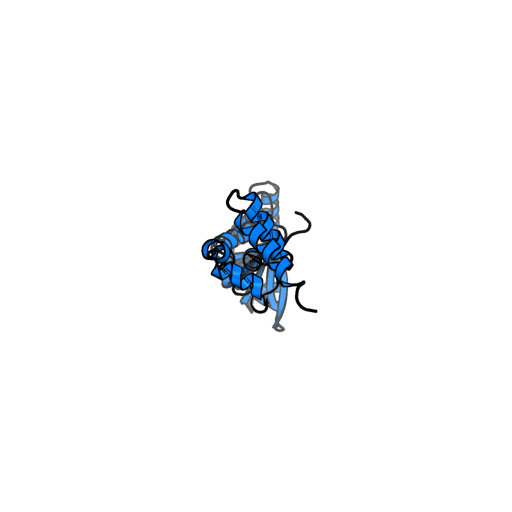OM 1650 C CA . PHE A 1 214 ? 3.630 -0.765 -16.703 1.00 87.62 214 PHE A CA 1
ATOM 1651 C C . PHE A 1 214 ? 5.063 -0.270 -16.532 1.00 87.62 214 PHE A C 1
ATOM 1653 O O . PHE A 1 214 ? 5.399 0.344 -15.511 1.00 87.62 214 PHE A O 1
ATOM 1660 N N . ASP A 1 215 ? 5.877 -0.492 -17.558 1.00 85.38 215 ASP A N 1
ATOM 1661 C CA . ASP A 1 215 ? 7.243 -0.006 -17.653 1.00 85.38 215 ASP A CA 1
ATOM 1662 C C . ASP A 1 215 ? 7.486 0.752 -18.963 1.00 85.38 215 ASP A C 1
ATOM 1664 O O . ASP A 1 215 ? 7.636 0.172 -20.043 1.00 85.38 215 ASP A O 1
ATOM 1668 N N . SER A 1 216 ? 7.598 2.075 -18.851 1.00 78.69 216 SER A N 1
ATOM 1669 C CA . SER A 1 216 ? 7.920 2.926 -19.996 1.00 78.69 216 SER A CA 1
ATOM 1670 C C . SER A 1 216 ? 9.293 2.647 -20.614 1.00 78.69 216 SER A C 1
ATOM 1672 O O . SER A 1 216 ? 9.472 2.890 -21.805 1.00 78.69 216 SER A O 1
ATOM 1674 N N . TYR A 1 217 ? 10.267 2.138 -19.849 1.00 75.38 217 TYR A N 1
ATOM 1675 C CA . TYR A 1 217 ? 11.584 1.824 -20.403 1.00 75.38 217 TYR A CA 1
ATOM 1676 C C . TYR A 1 217 ? 11.469 0.722 -21.456 1.00 75.38 217 TYR A C 1
ATOM 1678 O O . TYR A 1 217 ? 12.041 0.832 -22.538 1.00 75.38 217 TYR A O 1
ATOM 1686 N N . SER A 1 218 ? 10.683 -0.311 -21.151 1.00 71.69 218 SER A N 1
ATOM 1687 C CA . SER A 1 218 ? 10.389 -1.398 -22.080 1.00 71.69 218 SER A CA 1
ATOM 1688 C C .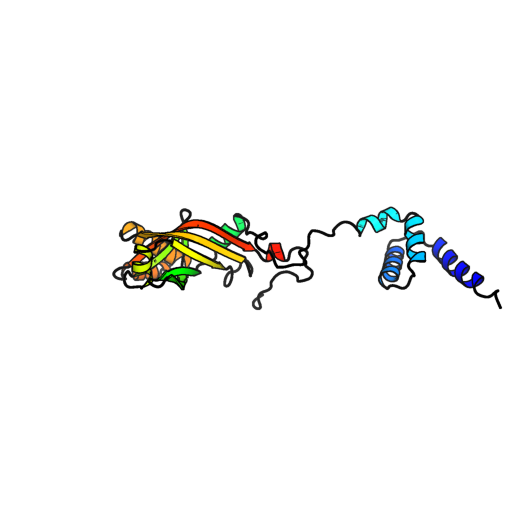 SER A 1 218 ? 9.604 -0.901 -23.296 1.00 71.69 218 SER A C 1
ATOM 1690 O O . SER A 1 218 ? 9.918 -1.305 -24.411 1.00 71.69 218 SER A O 1
ATOM 1692 N N . LEU A 1 219 ? 8.654 0.024 -23.102 1.00 72.50 219 LEU A N 1
ATOM 1693 C CA . LEU A 1 219 ? 7.870 0.627 -24.190 1.00 72.50 219 LEU A CA 1
ATOM 1694 C C . LEU A 1 219 ? 8.735 1.421 -25.182 1.00 72.50 219 LEU A C 1
ATOM 1696 O O . LEU A 1 219 ? 8.549 1.321 -26.391 1.00 72.50 219 LEU A O 1
ATOM 1700 N N . PHE A 1 220 ?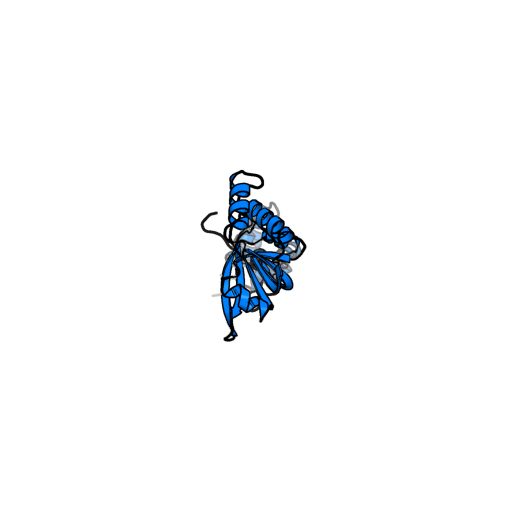 9.669 2.231 -24.682 1.00 70.88 220 PHE A N 1
ATOM 1701 C CA . PHE A 1 220 ? 10.489 3.104 -25.526 1.00 70.88 220 PHE A CA 1
ATOM 1702 C C . PHE A 1 220 ? 11.793 2.459 -25.999 1.00 70.88 220 PHE A C 1
ATOM 1704 O O . PHE A 1 220 ? 12.571 3.096 -26.717 1.00 70.88 220 PHE A O 1
ATOM 1711 N N . LYS A 1 221 ? 12.047 1.201 -25.630 1.00 68.50 221 LYS A N 1
ATOM 1712 C CA . LYS A 1 221 ? 13.199 0.453 -26.125 1.00 68.50 221 LYS A CA 1
ATOM 1713 C C . LYS A 1 221 ? 13.112 0.374 -27.651 1.00 68.50 221 LYS A C 1
ATOM 1715 O O . LYS A 1 221 ? 12.117 -0.087 -28.195 1.00 68.50 221 LYS A O 1
ATOM 1720 N N . ASN A 1 222 ? 14.146 0.865 -28.333 1.00 65.88 222 ASN A N 1
ATOM 1721 C CA . ASN A 1 222 ? 14.224 0.954 -29.799 1.00 65.88 222 ASN A CA 1
ATOM 1722 C C . ASN A 1 222 ? 13.175 1.881 -30.456 1.00 65.88 222 ASN A C 1
ATOM 1724 O O . ASN A 1 222 ? 13.017 1.865 -31.674 1.00 65.88 222 ASN A O 1
ATOM 1728 N N . SER A 1 223 ? 12.486 2.724 -29.674 1.00 69.25 223 SER A N 1
ATOM 1729 C CA . SER A 1 223 ? 11.540 3.717 -30.191 1.00 69.25 223 SER A CA 1
ATOM 1730 C C . SER A 1 223 ? 12.244 4.987 -30.683 1.00 69.25 223 SER A C 1
ATOM 1732 O O . SER A 1 223 ? 13.097 5.517 -29.965 1.00 69.25 223 SER A O 1
ATOM 1734 N N . PRO A 1 224 ? 11.820 5.584 -31.818 1.00 69.12 224 PRO A N 1
ATOM 1735 C CA . PRO A 1 224 ? 12.251 6.922 -32.221 1.00 69.12 224 PRO A CA 1
ATOM 1736 C C . PRO A 1 224 ? 11.810 8.020 -31.236 1.00 69.12 224 PRO A C 1
ATOM 1738 O O . PRO A 1 224 ? 12.336 9.128 -31.289 1.00 69.12 224 PRO A O 1
ATOM 1741 N N . THR A 1 225 ? 10.856 7.744 -30.337 1.00 71.00 225 THR A N 1
ATOM 1742 C CA . THR A 1 225 ? 10.407 8.688 -29.298 1.00 71.00 225 THR A CA 1
ATOM 1743 C C . THR A 1 225 ? 11.411 8.814 -28.144 1.00 71.00 225 THR A C 1
ATOM 1745 O O . THR A 1 225 ? 11.422 9.833 -27.454 1.00 71.00 225 THR A O 1
ATOM 1748 N N . GLY A 1 226 ? 12.310 7.836 -27.976 1.00 67.19 226 GLY A N 1
ATOM 1749 C CA . GLY A 1 226 ? 13.294 7.818 -26.894 1.00 67.19 226 GLY A CA 1
ATOM 1750 C C . GLY A 1 226 ? 12.677 7.607 -25.500 1.00 67.19 226 GLY A C 1
ATOM 1751 O O . GLY A 1 226 ? 11.457 7.611 -25.342 1.00 67.19 226 GLY A O 1
ATOM 1752 N N . PRO A 1 227 ? 13.506 7.385 -24.465 1.00 71.56 227 PRO A N 1
ATOM 1753 C CA . PRO A 1 227 ? 13.021 7.104 -23.117 1.00 71.56 227 PRO A CA 1
ATOM 1754 C C . PRO A 1 227 ? 12.319 8.317 -22.495 1.00 71.56 227 PRO A C 1
ATOM 1756 O O . PRO A 1 227 ? 12.665 9.467 -22.770 1.00 71.56 227 PRO A O 1
ATOM 1759 N N . SER A 1 228 ? 11.373 8.053 -21.589 1.00 69.56 228 SER A N 1
ATOM 1760 C CA . SER A 1 228 ? 10.761 9.094 -20.755 1.00 69.56 228 SER A CA 1
ATOM 1761 C C . SER A 1 228 ? 11.828 9.809 -19.911 1.00 69.56 228 SER A C 1
ATOM 1763 O O . SER A 1 228 ? 12.618 9.148 -19.242 1.00 69.56 228 SER A O 1
ATOM 1765 N N . LYS A 1 229 ? 11.825 11.150 -19.913 1.00 65.44 229 LYS A N 1
ATOM 1766 C CA . LYS A 1 229 ? 12.746 11.997 -19.127 1.00 65.44 229 LYS A CA 1
ATOM 1767 C C . LYS A 1 229 ? 12.002 12.858 -18.111 1.00 65.44 229 LYS A C 1
ATOM 1769 O O . LYS A 1 229 ? 10.906 13.346 -18.399 1.00 65.44 229 LYS A O 1
ATOM 1774 N N . SER A 1 230 ? 12.585 13.044 -16.930 1.00 59.81 230 SER A N 1
ATOM 1775 C CA . SER A 1 230 ? 12.092 13.995 -15.933 1.00 59.81 230 SER A CA 1
ATOM 1776 C C . SER A 1 230 ? 12.778 15.354 -16.139 1.00 59.81 230 SER A C 1
ATOM 1778 O O . SER A 1 230 ? 13.907 15.408 -16.607 1.00 59.81 230 SER A O 1
ATOM 1780 N N . MET A 1 231 ? 12.114 16.469 -15.807 1.00 58.06 231 MET A N 1
ATOM 1781 C CA . MET A 1 231 ? 12.725 17.816 -15.875 1.00 58.06 231 MET A CA 1
ATOM 1782 C C . MET A 1 231 ? 13.742 18.066 -14.742 1.00 58.06 231 MET A C 1
ATOM 1784 O O . MET A 1 231 ? 14.229 19.184 -14.601 1.00 58.06 231 MET A O 1
ATOM 1788 N N . LEU A 1 232 ? 13.988 17.063 -13.891 1.00 55.47 232 LEU A N 1
ATOM 1789 C CA . LEU A 1 232 ? 14.903 17.113 -12.749 1.00 55.47 232 LEU A CA 1
ATOM 1790 C C . LEU A 1 232 ? 16.215 16.354 -13.015 1.00 55.47 232 LEU A C 1
ATOM 1792 O O . LEU A 1 232 ? 17.029 16.254 -12.099 1.00 55.47 232 LEU A O 1
ATOM 1796 N N . ASP A 1 233 ? 16.401 15.843 -14.237 1.00 47.59 233 ASP A N 1
ATOM 1797 C CA . ASP A 1 233 ? 17.588 15.100 -14.680 1.00 47.59 233 ASP A CA 1
ATOM 1798 C C . ASP A 1 233 ? 18.558 16.004 -15.461 1.00 47.59 233 ASP A C 1
ATOM 1800 O O . ASP A 1 233 ? 18.080 16.836 -16.272 1.00 47.59 233 ASP A O 1
#

Sequence (233 aa):
MDDCIEGRQSSKLNQFARIRGSGEQIATLLLLITRGTFGDDEQREFINAGCAGILIMTAEETGDYVSNYADVTVYELTDEREEILLKKQTECTFMWTNSQAEPVGVIMNFVWRKGSIWLTATKQRARIPAIRARPRVAVAITSRGTDIGISQAITYKGTAVLHEDAQTNAWMNTELANAVRPAGSDEALSFAQHLANSPGRLAIEVIPDKKISFDSYSLFKNSPTGPSKSMLD

Foldseek 3Di:
DPPPPVVVVVVVVVVVVPPDDDDVVVVVVVVCVVVVVDDPVVVVVVCVPPVVVVVVVVPPDPPDADPDPPDQQVAFDDPVRVVVQQLFDQKKWKWAAAPVRDIDTDIFGWHDDPQWIKGKDACPPRVNVRCVVPQWIKIKGFCPPGPSDGDKIKMFIFGKDKAPDLVVLLVRLLRSLVSVDVRPDPSSVVSSVVQSPPPRMIMIIGNGDDMGIGDQVSNCVVNPVHGDDDPVD

pLDDT: mean 77.17, std 23.37, range [29.8, 98.81]